Protein AF-A0A7W5QPW0-F1 (afdb_monomer_lite)

Structure (mmCIF, N/CA/C/O backbone):
data_AF-A0A7W5QPW0-F1
#
_entry.id   AF-A0A7W5QPW0-F1
#
loop_
_atom_site.group_PDB
_atom_site.id
_atom_site.type_symbol
_atom_site.label_atom_id
_atom_site.label_alt_id
_atom_site.label_comp_id
_atom_site.label_asym_id
_atom_site.label_entity_id
_atom_site.label_seq_id
_atom_site.pdbx_PDB_ins_code
_atom_site.Cartn_x
_atom_site.Cartn_y
_atom_site.Cartn_z
_atom_site.occupancy
_atom_site.B_iso_or_equiv
_atom_site.auth_seq_id
_atom_site.auth_comp_id
_atom_site.auth_asym_id
_atom_site.auth_atom_id
_atom_site.pdbx_PDB_model_num
ATOM 1 N N . MET A 1 1 ? 4.884 -15.524 -11.586 1.00 86.12 1 MET A N 1
ATOM 2 C CA . MET A 1 1 ? 5.664 -14.268 -11.707 1.00 86.12 1 MET A CA 1
ATOM 3 C C . MET A 1 1 ? 7.166 -14.444 -11.993 1.00 86.12 1 MET A C 1
ATOM 5 O O . MET A 1 1 ? 7.568 -14.100 -13.092 1.00 86.12 1 MET A O 1
ATOM 9 N N . ALA A 1 2 ? 8.013 -14.981 -11.095 1.00 88.44 2 ALA A N 1
ATOM 10 C CA . ALA A 1 2 ? 9.487 -14.986 -11.284 1.00 88.44 2 ALA A CA 1
ATOM 11 C C . ALA A 1 2 ? 9.995 -15.614 -12.602 1.00 88.44 2 ALA A C 1
ATOM 13 O O . ALA A 1 2 ? 10.951 -15.129 -13.193 1.00 88.44 2 ALA A O 1
ATOM 14 N N . GLN A 1 3 ? 9.346 -16.677 -13.085 1.00 89.62 3 GLN A N 1
ATOM 15 C CA . GLN A 1 3 ? 9.720 -17.335 -14.345 1.00 89.62 3 GLN A CA 1
ATOM 16 C C . GLN A 1 3 ? 9.434 -16.480 -15.591 1.00 89.62 3 GLN A C 1
ATOM 18 O O . GLN A 1 3 ? 10.075 -16.679 -16.617 1.00 89.62 3 GLN A O 1
ATOM 23 N N . ALA A 1 4 ? 8.485 -15.543 -15.507 1.00 91.81 4 ALA A N 1
ATOM 24 C CA . ALA A 1 4 ? 8.105 -14.676 -16.621 1.00 91.81 4 ALA A CA 1
ATOM 25 C C . ALA A 1 4 ? 9.063 -13.486 -16.802 1.00 91.81 4 ALA A C 1
ATOM 27 O O . ALA A 1 4 ? 9.081 -12.875 -17.866 1.00 91.81 4 ALA A O 1
ATOM 28 N N . PHE A 1 5 ? 9.865 -13.169 -15.780 1.00 94.12 5 PHE A N 1
ATOM 29 C CA . PHE A 1 5 ? 10.714 -11.982 -15.742 1.00 94.12 5 PHE A CA 1
ATOM 30 C C . PHE A 1 5 ? 12.171 -12.365 -15.452 1.00 94.12 5 PHE A C 1
ATOM 32 O O . PHE A 1 5 ? 12.587 -12.397 -14.291 1.00 94.12 5 PHE A O 1
ATOM 39 N N . PRO A 1 6 ? 12.956 -12.710 -16.490 1.00 93.94 6 PRO A N 1
ATOM 40 C CA . PRO A 1 6 ? 14.364 -13.045 -16.320 1.00 93.94 6 PRO A CA 1
ATOM 41 C C . PRO A 1 6 ? 15.183 -11.825 -15.879 1.00 93.94 6 PRO A C 1
ATOM 43 O O . PRO A 1 6 ? 14.788 -10.679 -16.084 1.00 93.94 6 PRO A O 1
ATOM 46 N N . LYS A 1 7 ? 16.365 -12.079 -15.302 1.00 96.12 7 LYS A N 1
ATOM 47 C CA . LYS A 1 7 ? 17.319 -11.023 -14.934 1.00 96.12 7 LYS A CA 1
ATOM 48 C C . LYS A 1 7 ? 17.698 -10.195 -16.176 1.00 96.12 7 LYS A C 1
ATOM 50 O O . LYS A 1 7 ? 18.129 -10.803 -17.161 1.00 96.12 7 LYS A O 1
ATOM 55 N N . PRO A 1 8 ? 17.608 -8.852 -16.134 1.00 96.56 8 PRO A N 1
ATOM 56 C CA . PRO A 1 8 ? 18.062 -8.002 -17.232 1.00 96.56 8 PRO A CA 1
ATOM 57 C C . PRO A 1 8 ? 19.556 -8.188 -17.517 1.00 96.56 8 PRO A C 1
ATOM 59 O O . PRO A 1 8 ? 20.335 -8.515 -16.624 1.00 96.56 8 PRO A O 1
ATOM 62 N N . THR A 1 9 ? 19.985 -7.965 -18.762 1.00 94.88 9 THR A N 1
ATOM 63 C CA . THR A 1 9 ? 21.392 -8.158 -19.172 1.00 94.88 9 THR A CA 1
ATOM 64 C C . THR A 1 9 ? 22.249 -6.898 -19.051 1.00 94.88 9 THR A C 1
ATOM 66 O O . THR A 1 9 ? 23.464 -6.966 -19.230 1.00 94.88 9 THR A O 1
ATOM 69 N N . LYS A 1 10 ? 21.636 -5.738 -18.798 1.00 94.50 10 LYS A N 1
ATOM 70 C CA . LYS A 1 10 ? 22.309 -4.440 -18.656 1.00 94.50 10 LYS A CA 1
ATOM 71 C C . LYS A 1 10 ? 22.093 -3.891 -17.244 1.00 94.50 10 LYS A C 1
ATOM 73 O O . LYS A 1 10 ? 21.010 -4.098 -16.697 1.00 94.50 10 LYS A O 1
ATOM 78 N N . PRO A 1 11 ? 23.096 -3.223 -16.644 1.00 93.25 11 PRO A N 1
ATOM 79 C CA . PRO A 1 11 ? 22.926 -2.618 -15.330 1.00 93.25 11 PRO A CA 1
ATOM 80 C C . PRO A 1 11 ? 21.834 -1.554 -15.380 1.00 93.25 11 PRO A C 1
ATOM 82 O O . PRO A 1 11 ? 21.693 -0.855 -16.382 1.00 93.25 11 PRO A O 1
ATOM 85 N N . MET A 1 12 ? 21.095 -1.433 -14.284 1.00 95.75 12 MET A N 1
ATOM 86 C CA . MET A 1 12 ? 20.197 -0.308 -14.064 1.00 95.75 12 MET A CA 1
ATOM 87 C C . MET A 1 12 ? 21.018 0.939 -13.733 1.00 95.75 12 MET A C 1
ATOM 89 O O . MET A 1 12 ? 22.034 0.817 -13.046 1.00 95.75 12 MET A O 1
ATOM 93 N N . GLY A 1 13 ? 20.585 2.114 -14.164 1.00 94.00 13 GLY A N 1
ATOM 94 C CA . GLY A 1 13 ? 21.124 3.398 -13.731 1.00 94.00 13 GLY A CA 1
ATOM 95 C C . GLY A 1 13 ? 20.111 4.239 -12.956 1.00 94.00 13 GLY A C 1
ATOM 96 O O . GLY A 1 13 ? 18.905 3.980 -12.989 1.00 94.00 13 GLY A O 1
ATOM 97 N N . GLU A 1 14 ? 20.603 5.273 -12.282 1.00 94.81 14 GLU A N 1
ATOM 98 C CA . GLU A 1 14 ? 19.776 6.239 -11.543 1.00 94.81 14 GLU A CA 1
ATOM 99 C C . GLU A 1 14 ? 18.859 7.050 -12.465 1.00 94.81 14 GLU A C 1
ATOM 101 O O . GLU A 1 14 ? 19.117 7.184 -13.663 1.00 94.81 14 GLU A O 1
ATOM 106 N N . ALA A 1 15 ? 17.755 7.560 -11.938 1.00 89.94 15 ALA A N 1
ATOM 107 C CA . ALA A 1 15 ? 16.835 8.410 -12.679 1.00 89.94 15 ALA A CA 1
ATOM 108 C C . ALA A 1 15 ? 17.368 9.839 -12.792 1.00 89.94 15 ALA A C 1
ATOM 110 O O . ALA A 1 15 ? 17.311 10.441 -13.866 1.00 89.94 15 ALA A O 1
ATOM 111 N N . TRP A 1 16 ? 17.931 10.361 -11.703 1.00 85.81 16 TRP A N 1
ATOM 112 C CA . TRP A 1 16 ? 18.382 11.744 -11.605 1.00 85.81 16 TRP A CA 1
ATOM 113 C C . TRP A 1 16 ? 19.899 11.821 -11.519 1.00 85.81 16 TRP A C 1
ATOM 115 O O . TRP A 1 16 ? 20.484 11.465 -10.507 1.00 85.81 16 TRP A O 1
ATOM 125 N N . PHE A 1 17 ? 20.539 12.354 -12.558 1.00 85.25 17 PHE A N 1
ATOM 126 C CA . PHE A 1 17 ? 21.982 12.565 -12.567 1.00 85.25 17 PHE A CA 1
ATOM 127 C C . PHE A 1 17 ? 22.308 13.966 -13.084 1.00 85.25 17 PHE A C 1
ATOM 129 O O . PHE A 1 17 ? 21.879 14.378 -14.159 1.00 85.25 17 PHE A O 1
ATOM 136 N N . MET A 1 18 ? 23.076 14.718 -12.297 1.00 77.81 18 MET A N 1
ATOM 137 C CA . MET A 1 18 ? 23.690 15.984 -12.730 1.00 77.81 18 MET A CA 1
ATOM 138 C C . MET A 1 18 ? 25.195 15.832 -12.989 1.00 77.81 18 MET A C 1
ATOM 140 O O . MET A 1 18 ? 25.875 16.798 -13.333 1.00 77.81 18 MET A O 1
ATOM 144 N N . ALA A 1 19 ? 25.724 14.622 -12.797 1.00 84.06 19 ALA A N 1
ATOM 145 C CA . ALA A 1 19 ? 27.109 14.283 -13.068 1.00 84.06 19 ALA A CA 1
ATOM 146 C C . ALA A 1 19 ? 27.329 13.986 -14.568 1.00 84.06 19 ALA A C 1
ATOM 148 O O . ALA A 1 19 ? 26.376 13.672 -15.282 1.00 84.06 19 ALA A O 1
ATOM 149 N N . PRO A 1 20 ? 28.581 14.049 -15.065 1.00 85.31 20 PRO A N 1
ATOM 150 C CA . PRO A 1 20 ? 28.899 13.672 -16.445 1.00 85.31 20 PRO A CA 1
ATOM 1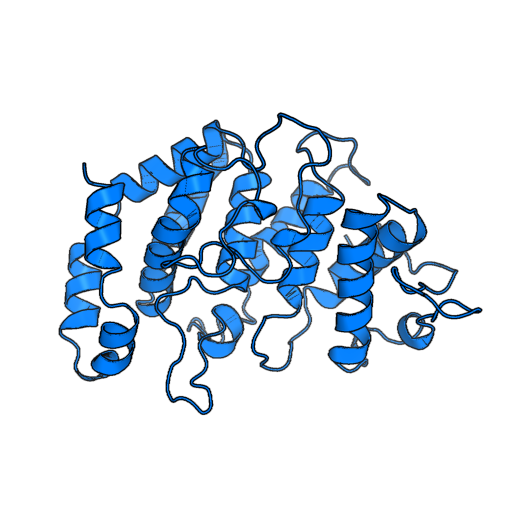51 C C . PRO A 1 20 ? 28.592 12.203 -16.770 1.00 85.31 20 PRO A C 1
ATOM 153 O O . PRO A 1 20 ? 28.345 11.867 -17.926 1.00 85.31 20 PRO A O 1
ATOM 156 N N . GLU A 1 21 ? 28.622 11.339 -15.755 1.00 88.75 21 GLU A N 1
ATOM 157 C CA . GLU A 1 21 ? 28.322 9.915 -15.852 1.00 88.75 21 GLU A CA 1
ATOM 158 C C . GLU A 1 21 ? 27.179 9.574 -14.893 1.00 88.75 21 GLU A C 1
ATOM 160 O O . GLU A 1 21 ? 27.164 10.032 -13.752 1.00 88.75 21 GLU A O 1
ATOM 165 N N . ARG A 1 22 ? 26.227 8.775 -15.379 1.00 92.19 22 ARG A N 1
ATOM 166 C CA . ARG A 1 22 ? 25.074 8.273 -14.622 1.00 92.19 22 ARG A CA 1
ATOM 167 C C . ARG A 1 22 ? 25.529 7.177 -13.654 1.00 92.19 22 ARG A C 1
ATOM 169 O O . ARG A 1 22 ? 26.205 6.242 -14.094 1.00 92.19 22 ARG A O 1
ATOM 176 N N . GLU A 1 23 ? 25.155 7.252 -12.373 1.00 92.81 23 GLU A N 1
ATOM 177 C CA . GLU A 1 23 ? 25.391 6.156 -11.421 1.00 92.81 23 GLU A CA 1
ATOM 178 C C . GLU A 1 23 ? 24.690 4.888 -11.922 1.00 92.81 23 GLU A C 1
ATOM 180 O O . GLU A 1 23 ? 23.517 4.908 -12.305 1.00 92.81 23 GLU A O 1
ATOM 185 N N . MET A 1 24 ? 25.422 3.775 -11.921 1.00 95.38 24 MET A N 1
ATOM 186 C CA . MET A 1 24 ? 24.906 2.457 -12.281 1.00 95.38 24 MET A CA 1
ATOM 187 C C . MET A 1 24 ? 24.867 1.562 -11.042 1.00 95.38 24 MET A C 1
ATOM 189 O O . MET A 1 24 ? 25.705 1.690 -10.152 1.00 95.38 24 MET A O 1
ATOM 193 N N . TYR A 1 25 ? 23.952 0.593 -11.028 1.00 95.31 25 TYR A N 1
ATOM 194 C CA . TYR A 1 25 ? 23.704 -0.326 -9.914 1.00 95.31 25 TYR A CA 1
ATOM 195 C C . TYR A 1 25 ? 24.173 -1.766 -10.224 1.00 95.31 25 TYR A C 1
ATOM 197 O O . TYR A 1 25 ? 23.353 -2.687 -10.317 1.00 95.31 25 TYR A O 1
ATOM 205 N N . PRO A 1 26 ? 25.487 -2.023 -10.412 1.00 94.81 26 PRO A N 1
ATOM 206 C CA . PRO A 1 26 ? 25.996 -3.341 -10.796 1.00 94.81 26 PRO A CA 1
ATOM 207 C C . PRO A 1 26 ? 25.774 -4.416 -9.724 1.00 94.81 26 PRO A C 1
ATOM 209 O O . PRO A 1 26 ? 25.750 -5.603 -10.048 1.00 94.81 26 PRO A O 1
ATOM 212 N N . GLN A 1 27 ? 25.572 -4.035 -8.458 1.00 94.50 27 GLN A N 1
ATOM 213 C CA . GLN A 1 27 ? 25.279 -4.974 -7.373 1.00 94.50 27 GLN A CA 1
ATOM 214 C C . GLN A 1 27 ? 24.004 -5.793 -7.617 1.00 94.50 27 GLN A C 1
ATOM 216 O O . GLN A 1 27 ? 23.910 -6.919 -7.128 1.00 94.50 27 GLN A O 1
ATOM 221 N N . LEU A 1 28 ? 23.057 -5.282 -8.415 1.00 95.81 28 LEU A N 1
ATOM 222 C CA . LEU A 1 28 ? 21.815 -5.982 -8.757 1.00 95.81 28 LEU A CA 1
ATOM 223 C C . LEU A 1 28 ? 22.052 -7.241 -9.608 1.00 95.81 28 LEU A C 1
ATOM 225 O O . LEU A 1 28 ? 21.209 -8.138 -9.660 1.00 95.81 28 LEU A O 1
ATOM 229 N N . PHE A 1 29 ? 23.219 -7.365 -10.247 1.00 95.62 29 PHE A N 1
ATOM 230 C CA . PHE A 1 29 ? 23.606 -8.607 -10.916 1.00 95.62 29 PHE A CA 1
ATOM 231 C C . PHE A 1 29 ? 23.947 -9.738 -9.947 1.00 95.62 29 PHE A C 1
ATOM 233 O O . PHE A 1 29 ? 23.940 -10.903 -10.358 1.00 95.62 29 PHE A O 1
ATOM 240 N N . GLY A 1 30 ? 24.218 -9.419 -8.682 1.00 92.69 30 GLY A N 1
ATOM 241 C CA . GLY A 1 30 ? 24.499 -10.389 -7.635 1.00 92.69 30 GLY A CA 1
ATOM 242 C C . GLY A 1 30 ? 23.275 -11.199 -7.198 1.00 92.69 30 GLY A C 1
ATOM 243 O O . GLY A 1 30 ? 22.283 -11.362 -7.916 1.00 92.69 30 GLY A O 1
ATOM 244 N N . ASP A 1 31 ? 23.379 -11.746 -5.990 1.00 92.75 31 ASP A N 1
ATOM 245 C CA . ASP A 1 31 ? 22.286 -12.432 -5.307 1.00 92.75 31 ASP A CA 1
ATOM 246 C C . ASP A 1 31 ? 21.448 -11.407 -4.533 1.00 92.75 31 ASP A C 1
ATOM 248 O O . ASP A 1 31 ? 21.834 -10.975 -3.444 1.00 92.75 31 ASP A O 1
ATOM 252 N N . ILE A 1 32 ? 20.300 -11.027 -5.103 1.00 94.56 32 ILE A N 1
ATOM 253 C CA . ILE A 1 32 ? 19.374 -10.027 -4.545 1.00 94.56 32 ILE A CA 1
ATOM 254 C C . ILE A 1 32 ? 18.978 -10.363 -3.102 1.00 94.56 32 ILE A C 1
ATOM 256 O O . ILE A 1 32 ? 18.837 -9.472 -2.265 1.00 94.56 32 ILE A O 1
ATOM 260 N N . THR A 1 33 ? 18.861 -11.652 -2.769 1.00 89.75 33 THR A N 1
ATOM 261 C CA . THR A 1 33 ? 18.440 -12.090 -1.431 1.00 89.75 33 THR A CA 1
ATOM 262 C C . THR A 1 33 ? 19.486 -11.797 -0.353 1.00 89.75 33 THR A C 1
ATOM 264 O O . THR A 1 33 ? 19.136 -11.663 0.818 1.00 89.75 33 THR A O 1
ATOM 267 N N . LYS A 1 34 ? 20.759 -11.638 -0.738 1.00 92.44 34 LYS A N 1
ATOM 268 C CA . LYS A 1 34 ? 21.890 -11.390 0.172 1.00 92.44 34 LYS A CA 1
ATOM 269 C C . LYS A 1 34 ? 22.305 -9.926 0.267 1.00 92.44 34 LYS A C 1
ATOM 271 O O . LYS A 1 34 ? 23.124 -9.590 1.123 1.00 92.44 34 LYS A O 1
ATOM 276 N N . LEU A 1 35 ? 21.780 -9.064 -0.601 1.00 94.94 35 LEU A N 1
ATOM 277 C CA . LEU A 1 35 ? 22.045 -7.630 -0.528 1.00 94.94 35 LEU A CA 1
ATOM 278 C C . LEU A 1 35 ? 21.491 -7.052 0.781 1.00 94.94 35 LEU A C 1
ATOM 280 O O . LEU A 1 35 ? 20.525 -7.575 1.337 1.00 94.94 35 LEU A O 1
ATOM 284 N N . GLN A 1 36 ? 22.120 -5.991 1.291 1.00 93.81 36 GLN A N 1
ATOM 285 C CA . GLN A 1 36 ? 21.543 -5.193 2.379 1.00 93.81 36 GLN A CA 1
ATOM 286 C C . GLN A 1 36 ? 20.332 -4.408 1.860 1.00 93.81 36 GLN A C 1
ATOM 288 O O . GLN A 1 36 ? 20.251 -4.156 0.661 1.00 93.81 36 GLN A O 1
ATOM 293 N N . ASP A 1 37 ? 19.421 -4.023 2.757 1.00 93.06 37 ASP A N 1
ATOM 294 C CA . ASP A 1 37 ? 18.168 -3.347 2.389 1.00 93.06 37 ASP A CA 1
ATOM 295 C C . ASP A 1 37 ? 18.428 -2.094 1.537 1.00 93.06 37 ASP A C 1
ATOM 297 O O . ASP A 1 37 ? 17.964 -2.042 0.403 1.00 93.06 37 ASP A O 1
ATOM 301 N N . ASP A 1 38 ? 19.291 -1.177 1.985 1.00 91.31 38 ASP A N 1
ATOM 302 C CA . ASP A 1 38 ? 19.621 0.064 1.258 1.00 91.31 38 ASP A CA 1
ATOM 303 C C . ASP A 1 38 ? 20.153 -0.175 -0.165 1.00 91.31 38 ASP A C 1
ATOM 305 O O . ASP A 1 38 ? 19.885 0.601 -1.082 1.00 91.31 38 ASP A O 1
ATOM 309 N N . ALA A 1 39 ? 20.882 -1.278 -0.378 1.00 93.50 39 ALA A N 1
ATOM 310 C CA . ALA A 1 39 ? 21.448 -1.629 -1.681 1.00 93.50 39 ALA A CA 1
ATOM 311 C C . ALA A 1 39 ? 20.382 -2.058 -2.706 1.00 93.50 39 ALA A C 1
ATOM 313 O O . ALA A 1 39 ? 20.706 -2.212 -3.886 1.00 93.50 39 ALA A O 1
ATOM 314 N N . VAL A 1 40 ? 19.145 -2.264 -2.250 1.00 94.00 40 VAL A N 1
ATOM 315 C CA . VAL A 1 40 ? 17.975 -2.623 -3.051 1.00 94.00 40 VAL A CA 1
ATOM 316 C C . VAL A 1 40 ? 16.916 -1.521 -3.008 1.00 94.00 40 VAL A C 1
ATOM 318 O O . VAL A 1 40 ? 16.328 -1.223 -4.044 1.00 94.00 40 VAL A O 1
ATOM 321 N N . THR A 1 41 ? 16.701 -0.891 -1.851 1.00 92.81 41 THR A N 1
ATOM 322 C CA . THR A 1 41 ? 15.729 0.195 -1.689 1.00 92.81 41 THR A CA 1
ATOM 323 C C . THR A 1 41 ? 16.080 1.383 -2.578 1.00 92.81 41 THR A C 1
ATOM 325 O O . THR A 1 41 ? 15.227 1.796 -3.353 1.00 92.81 41 THR A O 1
ATOM 328 N N . LYS A 1 42 ? 17.342 1.848 -2.589 1.00 93.56 42 LYS A N 1
ATOM 329 C CA . LYS A 1 42 ? 17.763 2.963 -3.461 1.00 93.56 42 LYS A CA 1
ATOM 330 C C . LYS A 1 42 ? 17.447 2.677 -4.944 1.00 93.56 42 LYS A C 1
ATOM 332 O O . LYS A 1 42 ? 16.773 3.484 -5.573 1.00 93.56 42 LYS A O 1
ATOM 337 N N . PRO A 1 43 ? 17.809 1.510 -5.516 1.00 95.19 43 PRO A N 1
ATOM 338 C CA . PRO A 1 43 ? 17.344 1.135 -6.849 1.00 95.19 43 PRO A CA 1
ATOM 339 C C . PRO A 1 43 ? 15.823 1.167 -7.068 1.00 95.19 43 PRO A C 1
ATOM 341 O O . PRO A 1 43 ? 15.372 1.587 -8.130 1.00 95.19 43 PRO A O 1
ATOM 344 N N . LEU A 1 44 ? 15.021 0.708 -6.104 1.00 95.12 44 LEU A N 1
ATOM 345 C CA . LEU A 1 44 ? 13.558 0.743 -6.222 1.00 95.12 44 LEU A CA 1
ATOM 346 C C . LEU A 1 44 ? 13.011 2.173 -6.227 1.00 95.12 44 LEU A C 1
ATOM 348 O O . LEU A 1 44 ? 12.074 2.460 -6.970 1.00 95.12 44 LEU A O 1
ATOM 352 N N . GLU A 1 45 ? 13.595 3.057 -5.425 1.00 95.06 45 GLU A N 1
ATOM 353 C CA . GLU A 1 45 ? 13.266 4.484 -5.393 1.00 95.06 45 GLU A CA 1
ATOM 354 C C . GLU A 1 45 ? 13.593 5.153 -6.731 1.00 95.06 45 GLU A C 1
ATOM 356 O O . GLU A 1 45 ? 12.753 5.860 -7.285 1.00 95.06 45 GLU A O 1
ATOM 361 N N . GLU A 1 46 ? 14.759 4.856 -7.316 1.00 95.62 46 GLU A N 1
ATOM 362 C CA . GLU A 1 46 ? 15.117 5.334 -8.658 1.00 95.62 46 GLU A CA 1
ATOM 363 C C . GLU A 1 46 ? 14.154 4.825 -9.732 1.00 95.62 46 GLU A C 1
ATOM 365 O O . GLU A 1 46 ? 13.782 5.575 -10.630 1.00 95.62 46 GLU A O 1
ATOM 370 N N . ILE A 1 47 ? 13.711 3.567 -9.637 1.00 95.94 47 ILE A N 1
ATOM 371 C CA . ILE A 1 47 ? 12.678 3.023 -10.524 1.00 95.94 47 ILE A CA 1
ATOM 372 C C . ILE A 1 47 ? 11.382 3.826 -10.362 1.00 95.94 47 ILE A C 1
ATOM 374 O O . ILE A 1 47 ? 10.855 4.321 -11.354 1.00 95.94 47 ILE A O 1
ATOM 378 N N . ALA A 1 48 ? 10.858 3.979 -9.143 1.00 94.56 48 ALA A N 1
ATOM 379 C CA . ALA A 1 48 ? 9.594 4.682 -8.907 1.00 94.56 48 ALA A CA 1
ATOM 380 C C . ALA A 1 48 ? 9.660 6.150 -9.366 1.00 94.56 48 ALA A C 1
ATOM 382 O O . ALA A 1 48 ? 8.792 6.610 -10.112 1.00 94.56 48 ALA A O 1
ATOM 383 N N . SER A 1 49 ? 10.725 6.856 -8.983 1.00 93.88 49 SER A N 1
ATOM 384 C CA . SER A 1 49 ? 10.997 8.241 -9.374 1.00 93.88 49 SER A CA 1
ATOM 385 C C . SER A 1 49 ? 11.155 8.386 -10.885 1.00 93.88 49 SER A C 1
ATOM 387 O O . SER A 1 49 ? 10.524 9.247 -11.504 1.00 93.88 49 SER A O 1
ATOM 389 N N . GLY A 1 50 ? 11.955 7.510 -11.496 1.00 93.81 50 GLY A N 1
ATOM 390 C CA . GLY A 1 50 ? 12.243 7.528 -12.923 1.00 93.81 50 GLY A CA 1
ATOM 391 C C . GLY A 1 50 ? 11.005 7.271 -13.769 1.00 93.81 50 GLY A C 1
ATOM 392 O O . GLY A 1 50 ? 10.734 8.022 -14.704 1.00 93.81 50 GLY A O 1
ATOM 393 N N . LEU A 1 51 ? 10.208 6.266 -13.400 1.00 92.75 51 LEU A N 1
ATOM 394 C CA . LEU A 1 51 ? 8.956 5.945 -14.083 1.00 92.75 51 LEU A CA 1
ATOM 395 C C . LEU A 1 51 ? 7.939 7.088 -13.996 1.00 92.75 51 LEU A C 1
ATOM 397 O O . LEU A 1 51 ? 7.262 7.372 -14.982 1.00 92.75 51 LEU A O 1
ATOM 401 N N . SER A 1 52 ? 7.846 7.746 -12.838 1.00 91.38 52 SER A N 1
ATOM 402 C CA . SER A 1 52 ? 6.955 8.892 -12.624 1.00 91.38 52 SER A CA 1
ATOM 403 C C . SER A 1 52 ? 7.402 10.123 -13.421 1.00 91.38 52 SER A C 1
ATOM 405 O O . SER A 1 52 ? 6.595 10.768 -14.086 1.00 91.38 52 SER A O 1
ATOM 407 N N . SER A 1 53 ? 8.703 10.425 -13.410 1.00 90.81 53 SER A N 1
ATOM 408 C CA . SER A 1 53 ? 9.239 11.684 -13.949 1.00 90.81 53 SER A CA 1
ATOM 409 C C . SER A 1 53 ? 9.603 11.629 -15.435 1.00 90.81 53 SER A C 1
ATOM 411 O O . SER A 1 53 ? 9.485 12.633 -16.136 1.00 90.81 53 SER A O 1
ATOM 413 N N . PHE A 1 54 ? 10.054 10.475 -15.934 1.00 91.25 54 PHE A N 1
ATOM 414 C CA . PHE A 1 54 ? 10.567 10.309 -17.303 1.00 91.25 54 PHE A CA 1
ATOM 415 C C . PHE A 1 54 ? 9.787 9.268 -18.123 1.00 91.25 54 PHE A C 1
ATOM 417 O O . PHE A 1 54 ? 10.100 9.044 -19.295 1.00 91.25 54 PHE A O 1
ATOM 424 N N . GLY A 1 55 ? 8.755 8.655 -17.537 1.00 90.06 55 GLY A N 1
ATOM 425 C CA . GLY A 1 55 ? 7.904 7.658 -18.180 1.00 90.06 55 GLY A CA 1
ATOM 426 C C . GLY A 1 55 ? 8.481 6.239 -18.175 1.00 90.06 55 GLY A C 1
ATOM 427 O O . GLY A 1 55 ? 9.494 5.935 -17.545 1.00 90.06 55 GLY A O 1
ATOM 428 N N . LEU A 1 56 ? 7.808 5.335 -18.895 1.00 91.19 56 LEU A N 1
ATOM 429 C CA . LEU A 1 56 ? 8.080 3.891 -18.877 1.00 91.19 56 LEU A CA 1
ATOM 430 C C . LEU A 1 56 ? 9.310 3.502 -19.718 1.00 91.19 56 LEU A C 1
ATOM 432 O O . LEU A 1 56 ? 9.187 2.887 -20.779 1.00 91.19 56 LEU A O 1
ATOM 436 N N . LEU A 1 57 ? 10.514 3.847 -19.256 1.00 92.88 57 LEU A N 1
ATOM 437 C CA . LEU A 1 57 ? 11.745 3.359 -19.881 1.00 92.88 57 LEU A CA 1
ATOM 438 C C . LEU A 1 57 ? 11.910 1.851 -19.652 1.00 92.88 57 LEU A C 1
ATOM 440 O O . LEU A 1 57 ? 11.818 1.368 -18.523 1.00 92.88 57 LEU A O 1
ATOM 444 N N . ALA A 1 58 ? 12.217 1.121 -20.730 1.00 94.12 58 ALA A N 1
ATOM 445 C CA . ALA A 1 58 ? 12.334 -0.340 -20.719 1.00 94.12 58 ALA A CA 1
ATOM 446 C C . ALA A 1 58 ? 13.292 -0.855 -19.633 1.00 94.12 58 ALA A C 1
ATOM 448 O O . ALA A 1 58 ? 12.985 -1.836 -18.971 1.00 94.12 58 ALA A O 1
ATOM 449 N N . GLU A 1 59 ? 14.405 -0.154 -19.400 1.00 95.06 59 GLU A N 1
ATOM 450 C CA . GLU A 1 59 ? 15.386 -0.498 -18.367 1.00 95.06 59 GLU A CA 1
ATOM 451 C C . GLU A 1 59 ? 14.749 -0.628 -16.972 1.00 95.06 59 GLU A C 1
ATOM 453 O O . GLU A 1 59 ? 14.911 -1.655 -16.315 1.00 95.06 59 GLU A O 1
ATOM 458 N N . TRP A 1 60 ? 13.995 0.379 -16.522 1.00 96.38 60 TRP A N 1
ATOM 459 C CA . TRP A 1 60 ? 13.369 0.363 -15.196 1.00 96.38 60 TRP A CA 1
ATOM 460 C C . TRP A 1 60 ? 12.212 -0.626 -15.115 1.00 96.38 60 TRP A C 1
ATOM 462 O O . TRP A 1 60 ? 12.061 -1.298 -14.097 1.00 96.38 60 TRP A O 1
ATOM 472 N N . VAL A 1 61 ? 11.436 -0.764 -16.193 1.00 95.44 61 VAL A N 1
ATOM 473 C CA . VAL A 1 61 ? 10.347 -1.748 -16.282 1.00 95.44 61 VAL A CA 1
ATOM 474 C C . VAL A 1 61 ? 10.892 -3.175 -16.163 1.00 95.44 61 VAL A C 1
ATOM 476 O O . VAL A 1 61 ? 10.385 -3.982 -15.386 1.00 95.44 61 VAL A O 1
ATOM 479 N N . GLU A 1 62 ? 11.958 -3.497 -16.897 1.00 96.19 62 GLU A N 1
ATOM 480 C CA . GLU A 1 62 ? 12.615 -4.807 -16.854 1.00 96.19 62 GLU A CA 1
ATOM 481 C C . GLU A 1 62 ? 13.201 -5.103 -15.467 1.00 96.19 62 GLU A C 1
ATOM 483 O O . GLU A 1 62 ? 12.984 -6.189 -14.918 1.00 96.19 62 GLU A O 1
ATOM 488 N N . TRP A 1 63 ? 13.908 -4.138 -14.868 1.00 97.50 63 TRP A N 1
ATOM 489 C CA . TRP A 1 63 ? 14.474 -4.302 -13.527 1.00 97.50 63 TRP A CA 1
ATOM 490 C C . TRP A 1 63 ? 13.401 -4.441 -12.454 1.00 97.50 63 TRP A C 1
ATOM 492 O O . TRP A 1 63 ? 13.516 -5.327 -11.608 1.00 97.50 63 TRP A O 1
ATOM 502 N N . TYR A 1 64 ? 12.334 -3.646 -12.505 1.00 97.12 64 TYR A N 1
ATOM 503 C CA . TYR A 1 64 ? 11.216 -3.772 -11.576 1.00 97.12 64 TYR A CA 1
ATOM 504 C C . TYR A 1 64 ? 10.584 -5.164 -11.632 1.00 97.12 64 TYR A C 1
ATOM 506 O O . TYR A 1 64 ? 10.447 -5.831 -10.605 1.00 97.12 64 TYR A O 1
ATOM 514 N N . HIS A 1 65 ? 10.241 -5.622 -12.836 1.00 96.06 65 HIS A N 1
ATOM 515 C CA . HIS A 1 65 ? 9.628 -6.927 -13.052 1.00 96.06 65 HIS A CA 1
ATOM 516 C C . HIS A 1 65 ? 10.494 -8.081 -12.537 1.00 96.06 65 HIS A C 1
ATOM 518 O O . HIS A 1 65 ? 9.971 -9.044 -11.970 1.00 96.06 65 HIS A O 1
ATOM 524 N N . TYR A 1 66 ? 11.817 -7.980 -12.692 1.00 96.75 66 TYR A N 1
ATOM 525 C CA . TYR A 1 66 ? 12.752 -8.939 -12.113 1.00 96.75 66 TYR A CA 1
ATOM 526 C C . TYR A 1 66 ? 12.779 -8.856 -10.579 1.00 96.75 66 TYR A C 1
ATOM 528 O O . TYR A 1 66 ? 12.725 -9.886 -9.903 1.00 96.75 66 TYR A O 1
ATOM 536 N N . LEU A 1 67 ? 12.861 -7.650 -10.009 1.00 96.81 67 LEU A N 1
ATOM 537 C CA . LEU A 1 67 ? 13.022 -7.428 -8.568 1.00 96.81 67 LEU A CA 1
ATOM 538 C C . LEU A 1 67 ? 11.768 -7.784 -7.759 1.00 96.81 67 LEU A C 1
ATOM 540 O O . LEU A 1 67 ? 11.893 -8.434 -6.721 1.00 96.81 67 LEU A O 1
ATOM 544 N N . LEU A 1 68 ? 10.569 -7.431 -8.229 1.00 95.88 68 LEU A N 1
ATOM 545 C CA . LEU A 1 68 ? 9.303 -7.626 -7.511 1.00 95.88 68 LEU A CA 1
ATOM 546 C C . LEU A 1 68 ? 9.147 -9.028 -6.881 1.00 95.88 68 LEU A C 1
ATOM 548 O O . LEU A 1 68 ? 9.024 -9.113 -5.655 1.00 95.88 68 LEU A O 1
ATOM 552 N N . PRO A 1 69 ? 9.203 -10.142 -7.639 1.00 94.06 69 PRO A N 1
ATOM 553 C CA . PRO A 1 69 ? 8.999 -11.472 -7.066 1.00 94.06 69 PRO A CA 1
ATOM 554 C C . PRO A 1 69 ? 10.113 -11.912 -6.103 1.00 94.06 69 PRO A C 1
ATOM 556 O O . PRO A 1 69 ? 9.891 -12.808 -5.292 1.00 94.06 69 PRO A O 1
ATOM 559 N N . GLN A 1 70 ? 11.305 -11.312 -6.175 1.00 93.44 70 GLN A N 1
ATOM 560 C CA . GLN A 1 70 ? 12.409 -11.603 -5.253 1.00 93.44 70 GLN A CA 1
ATOM 561 C C . GLN A 1 70 ? 12.281 -10.825 -3.941 1.00 93.44 70 GLN A C 1
ATOM 563 O O . GLN A 1 70 ? 12.706 -11.305 -2.891 1.00 93.44 70 GLN A O 1
ATOM 568 N N . LEU A 1 71 ? 11.713 -9.620 -3.998 1.00 94.50 71 LEU A N 1
ATOM 569 C CA . LEU A 1 71 ? 11.668 -8.692 -2.872 1.00 94.50 71 LEU A CA 1
ATOM 570 C C . LEU A 1 71 ? 10.372 -8.769 -2.077 1.00 94.50 71 LEU A C 1
ATOM 572 O O . LEU A 1 71 ? 10.394 -8.525 -0.875 1.00 94.50 71 LEU A O 1
ATOM 576 N N . ILE A 1 72 ? 9.268 -9.197 -2.691 1.00 92.31 72 ILE A N 1
ATOM 577 C CA . ILE A 1 72 ? 7.985 -9.351 -1.991 1.00 92.31 72 ILE A CA 1
ATOM 578 C C . ILE A 1 72 ? 7.979 -10.491 -0.957 1.00 92.31 72 ILE A C 1
ATOM 580 O O . ILE A 1 72 ? 7.034 -10.650 -0.200 1.00 92.31 72 ILE A O 1
ATOM 584 N N . VAL A 1 73 ? 9.030 -11.311 -0.909 1.00 91.31 73 VAL A N 1
ATOM 585 C CA . VAL A 1 73 ? 9.224 -12.351 0.119 1.00 91.31 73 VAL A CA 1
ATOM 586 C C . VAL A 1 73 ? 10.298 -11.971 1.142 1.00 91.31 73 VAL A C 1
ATOM 588 O O . VAL A 1 73 ? 10.588 -12.741 2.062 1.00 91.31 73 VAL A O 1
ATOM 591 N N . ARG A 1 74 ? 10.929 -10.804 0.973 1.00 91.50 74 ARG A N 1
ATOM 592 C CA . ARG A 1 74 ? 12.032 -10.338 1.810 1.00 91.50 74 ARG A CA 1
ATOM 593 C C . ARG A 1 74 ? 11.510 -9.893 3.174 1.00 91.50 74 ARG A C 1
ATOM 595 O O . ARG A 1 74 ? 10.503 -9.203 3.278 1.00 91.50 74 ARG A O 1
ATOM 602 N N . ARG A 1 75 ? 12.247 -10.244 4.230 1.00 89.69 75 ARG A N 1
ATOM 603 C CA . ARG A 1 75 ? 12.061 -9.651 5.559 1.00 89.69 75 ARG A CA 1
ATOM 604 C C . ARG A 1 75 ? 12.940 -8.417 5.682 1.00 89.69 75 ARG A C 1
ATOM 606 O O . ARG A 1 75 ? 14.155 -8.547 5.823 1.00 89.69 75 ARG A O 1
ATOM 613 N N . TRP A 1 76 ? 12.314 -7.256 5.597 1.00 90.19 76 TRP A N 1
ATOM 614 C CA . TRP A 1 76 ? 12.971 -5.964 5.747 1.00 90.19 76 TRP A CA 1
ATOM 615 C C . TRP A 1 76 ? 13.323 -5.703 7.209 1.00 90.19 76 TRP A C 1
ATOM 617 O O . TRP A 1 76 ? 12.608 -6.143 8.115 1.00 90.19 76 TRP A O 1
ATOM 627 N N . LYS A 1 77 ? 14.431 -5.000 7.452 1.00 87.62 77 LYS A N 1
ATOM 628 C CA . LYS A 1 77 ? 14.689 -4.424 8.773 1.00 87.62 77 LYS A CA 1
ATOM 629 C C . LYS A 1 77 ? 13.646 -3.348 9.059 1.00 87.62 77 LYS A C 1
ATOM 631 O O . LYS A 1 77 ? 13.159 -2.687 8.149 1.00 87.62 77 LYS A O 1
ATOM 636 N N . THR A 1 78 ? 13.329 -3.166 10.336 1.00 81.44 78 THR A N 1
ATOM 637 C CA . THR A 1 78 ? 12.425 -2.103 10.770 1.00 81.44 78 THR A CA 1
ATOM 638 C C . THR A 1 78 ? 13.012 -0.738 10.421 1.00 81.44 78 THR A C 1
ATOM 640 O O . THR A 1 78 ? 14.127 -0.406 10.826 1.00 81.44 78 THR A O 1
ATOM 643 N N . THR A 1 79 ? 12.234 0.047 9.692 1.00 78.56 79 THR A N 1
ATOM 644 C CA . THR A 1 79 ? 12.544 1.402 9.228 1.00 78.56 79 THR A CA 1
ATOM 645 C C . THR A 1 79 ? 11.319 2.291 9.436 1.00 78.56 79 THR A C 1
ATOM 647 O O . THR A 1 79 ? 10.243 1.800 9.774 1.00 78.56 79 THR A O 1
ATOM 650 N N . PHE A 1 80 ? 11.475 3.609 9.274 1.00 77.56 80 PHE A N 1
ATOM 651 C CA . PHE A 1 80 ? 10.357 4.546 9.436 1.00 77.56 80 PHE A CA 1
ATOM 652 C C . PHE A 1 80 ? 9.252 4.318 8.388 1.00 77.56 80 PHE A C 1
ATOM 654 O O . PHE A 1 80 ? 8.075 4.295 8.736 1.00 77.56 80 PHE A O 1
ATOM 661 N N . TYR A 1 81 ? 9.645 4.067 7.137 1.00 83.12 81 TYR A N 1
ATOM 662 C CA . TYR A 1 81 ? 8.769 3.616 6.052 1.00 83.12 81 TYR A CA 1
ATOM 663 C C . TYR A 1 81 ? 9.120 2.185 5.665 1.00 83.12 81 TYR A C 1
ATOM 665 O O . TYR A 1 81 ? 10.294 1.814 5.700 1.00 83.12 81 TYR A O 1
ATOM 673 N N . GLN A 1 82 ? 8.128 1.372 5.311 1.00 88.50 82 GLN A N 1
ATOM 674 C CA . GLN A 1 82 ? 8.344 0.004 4.857 1.00 88.50 82 GLN A CA 1
ATOM 675 C C . GLN A 1 82 ? 8.863 0.013 3.413 1.00 88.50 82 GLN A C 1
ATOM 677 O O . GLN A 1 82 ? 8.135 0.436 2.520 1.00 88.50 82 GLN A O 1
ATOM 682 N N . PRO A 1 83 ? 10.054 -0.542 3.114 1.00 89.88 83 PRO A N 1
ATOM 683 C CA . PRO A 1 83 ? 10.600 -0.515 1.750 1.00 89.88 83 PRO A CA 1
ATOM 684 C C . PRO A 1 83 ? 9.726 -1.231 0.710 1.00 89.88 83 PRO A C 1
ATOM 686 O O . PRO A 1 83 ? 9.829 -0.990 -0.491 1.00 89.88 83 PRO A O 1
ATOM 689 N N . ALA A 1 84 ? 8.847 -2.130 1.160 1.00 92.81 84 ALA A N 1
ATOM 690 C CA . ALA A 1 84 ? 7.879 -2.776 0.287 1.00 92.81 84 ALA A CA 1
ATOM 691 C C . ALA A 1 84 ? 6.867 -1.791 -0.321 1.00 92.81 84 ALA A C 1
ATOM 693 O O . ALA A 1 84 ? 6.339 -2.077 -1.390 1.00 92.81 84 ALA A O 1
ATOM 694 N N . GLU A 1 85 ? 6.616 -0.638 0.299 1.00 94.19 85 GLU A N 1
ATOM 695 C CA . GLU A 1 85 ? 5.729 0.409 -0.223 1.00 94.19 85 GLU A CA 1
ATOM 696 C C . GLU A 1 85 ? 6.151 0.877 -1.618 1.00 94.19 85 GLU A C 1
ATOM 698 O O . GLU A 1 85 ? 5.320 0.979 -2.520 1.00 94.19 85 GLU A O 1
ATOM 703 N N . THR A 1 86 ? 7.455 1.030 -1.852 1.00 94.50 86 THR A N 1
ATOM 704 C CA . THR A 1 86 ? 7.999 1.404 -3.162 1.00 94.50 86 THR A CA 1
ATOM 705 C C . THR A 1 86 ? 7.694 0.351 -4.234 1.00 94.50 86 THR A C 1
ATOM 707 O O . THR A 1 86 ? 7.510 0.700 -5.401 1.00 94.50 86 THR A O 1
ATOM 710 N N . LEU A 1 87 ? 7.557 -0.934 -3.866 1.00 96.19 87 LEU A N 1
ATOM 711 C CA . LEU A 1 87 ? 7.124 -1.980 -4.803 1.00 96.19 87 LEU A CA 1
ATOM 712 C C . LEU A 1 87 ? 5.682 -1.762 -5.262 1.00 96.19 87 LEU A C 1
ATOM 714 O O . LEU A 1 87 ? 5.400 -1.935 -6.449 1.00 96.19 87 LEU A O 1
ATOM 718 N N . PHE A 1 88 ? 4.788 -1.380 -4.347 1.00 96.81 88 PHE A N 1
ATOM 719 C CA . PHE A 1 88 ? 3.400 -1.040 -4.666 1.00 96.81 88 PHE A CA 1
ATOM 720 C C . PHE A 1 88 ? 3.336 0.201 -5.551 1.00 96.81 88 PHE A C 1
ATOM 722 O O . PHE A 1 88 ? 2.653 0.190 -6.576 1.00 96.81 88 PHE A O 1
ATOM 729 N N . THR A 1 89 ? 4.088 1.243 -5.198 1.00 95.69 89 THR A N 1
ATOM 730 C CA . THR A 1 89 ? 4.140 2.487 -5.969 1.00 95.69 89 THR A CA 1
ATOM 731 C C . THR A 1 89 ? 4.624 2.238 -7.393 1.00 95.69 89 THR A C 1
ATOM 733 O O . THR A 1 89 ? 3.925 2.570 -8.351 1.00 95.69 89 THR A O 1
ATOM 736 N N . ALA A 1 90 ? 5.777 1.586 -7.560 1.00 95.81 90 ALA A N 1
ATOM 737 C CA . ALA A 1 90 ? 6.324 1.294 -8.881 1.00 95.81 90 ALA A CA 1
ATOM 738 C C . ALA A 1 90 ? 5.401 0.383 -9.714 1.00 95.81 90 ALA A C 1
ATOM 740 O O . ALA A 1 90 ? 5.336 0.558 -10.933 1.00 95.81 90 ALA A O 1
ATOM 741 N N . PHE A 1 91 ? 4.645 -0.530 -9.081 1.00 95.81 91 PHE A N 1
ATOM 742 C CA . PHE A 1 91 ? 3.600 -1.302 -9.767 1.00 95.81 91 PHE A CA 1
ATOM 743 C C . PHE A 1 91 ? 2.521 -0.378 -10.336 1.00 95.81 91 PHE A C 1
ATOM 745 O O . PHE A 1 91 ? 2.156 -0.471 -11.507 1.00 95.81 91 PHE A O 1
ATOM 752 N N . MET A 1 92 ? 1.999 0.510 -9.489 1.00 94.50 92 MET A N 1
ATOM 753 C CA . MET A 1 92 ? 0.853 1.357 -9.806 1.00 94.50 92 MET A CA 1
ATOM 754 C C . MET A 1 92 ? 1.163 2.422 -10.856 1.00 94.50 92 MET A C 1
ATOM 756 O O . MET A 1 92 ? 0.267 2.777 -11.626 1.00 94.50 92 MET A O 1
ATOM 760 N N . ILE A 1 93 ? 2.424 2.856 -10.941 1.00 93.00 93 ILE A N 1
ATOM 761 C CA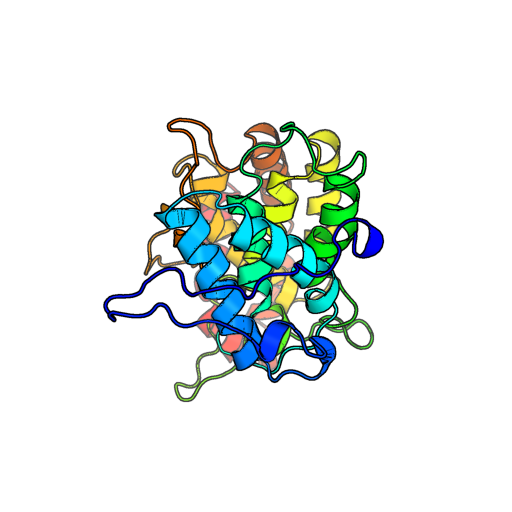 . ILE A 1 93 ? 2.927 3.719 -12.019 1.00 93.00 93 ILE A CA 1
ATOM 762 C C . ILE A 1 93 ? 3.017 2.949 -13.347 1.00 93.00 93 ILE A C 1
ATOM 764 O O . ILE A 1 93 ? 2.599 3.465 -14.380 1.00 93.00 93 ILE A O 1
ATOM 768 N N . GLN A 1 94 ? 3.535 1.713 -13.343 1.00 92.31 94 GLN A N 1
ATOM 769 C CA . GLN A 1 94 ? 3.692 0.903 -14.567 1.00 92.31 94 GLN A CA 1
ATOM 770 C C . GLN A 1 94 ? 2.376 0.369 -15.117 1.00 92.31 94 GLN A C 1
ATOM 772 O O . GLN A 1 94 ? 2.233 0.179 -16.326 1.00 92.31 94 GLN A O 1
ATOM 777 N N . HIS A 1 95 ? 1.406 0.136 -14.238 1.00 91.75 95 HIS A N 1
ATOM 778 C CA . HIS A 1 95 ? 0.108 -0.421 -14.592 1.00 91.75 95 HIS A CA 1
ATOM 779 C C . HIS A 1 95 ? -1.017 0.539 -14.195 1.00 91.75 95 HIS A C 1
ATOM 781 O O . HIS A 1 95 ? -1.826 0.207 -13.324 1.00 91.75 95 HIS A O 1
ATOM 787 N N . PRO A 1 96 ? -1.103 1.726 -14.829 1.00 87.75 96 PRO A N 1
ATOM 788 C CA . PRO A 1 96 ? -2.018 2.772 -14.403 1.00 87.75 96 PRO A CA 1
ATOM 789 C C . PRO A 1 96 ? -3.497 2.479 -14.719 1.00 87.75 96 PRO A C 1
ATOM 791 O O . PRO A 1 96 ? -4.379 3.169 -14.212 1.00 87.75 96 PRO A O 1
ATOM 794 N N . PHE A 1 97 ? -3.783 1.461 -15.536 1.00 80.50 97 PHE A N 1
ATOM 795 C CA . PHE A 1 97 ? -5.139 1.064 -15.912 1.00 80.50 97 PHE A CA 1
ATOM 796 C C . PHE A 1 97 ? -5.320 -0.444 -15.762 1.00 80.50 97 PHE A C 1
ATOM 798 O O . PHE A 1 97 ? -4.503 -1.233 -16.246 1.00 80.50 97 PHE A O 1
ATOM 805 N N . VAL A 1 98 ? -6.427 -0.843 -15.137 1.00 71.50 98 VAL A N 1
ATOM 806 C CA . VAL A 1 98 ? -6.900 -2.230 -15.169 1.00 71.50 98 VAL A CA 1
ATOM 807 C C . VAL A 1 98 ? -7.478 -2.487 -16.561 1.00 71.50 98 VAL A C 1
ATOM 809 O O . VAL A 1 98 ? -8.364 -1.762 -17.003 1.00 71.50 98 VAL A O 1
ATOM 812 N N . GLY A 1 99 ? -6.948 -3.482 -17.278 1.00 68.06 99 GLY A N 1
ATOM 813 C CA . GLY A 1 99 ? -7.370 -3.808 -18.650 1.00 68.06 99 GLY A CA 1
ATOM 814 C C . GLY A 1 99 ? -6.410 -3.360 -19.757 1.00 68.06 99 GLY A C 1
ATOM 815 O O . GLY A 1 99 ? -6.694 -3.589 -20.932 1.00 68.06 99 GLY A O 1
ATOM 816 N N . GLY A 1 100 ? -5.260 -2.773 -19.407 1.00 75.75 100 GLY A N 1
ATOM 817 C CA . GLY A 1 100 ? -4.134 -2.676 -20.340 1.00 75.75 100 GLY A CA 1
ATOM 818 C C . GLY A 1 100 ? -3.616 -4.061 -20.746 1.00 75.75 100 GLY A C 1
ATOM 819 O O . GLY A 1 100 ? -3.957 -5.067 -20.125 1.00 75.75 100 GLY A O 1
ATOM 820 N N . THR A 1 101 ? -2.775 -4.127 -21.781 1.00 83.88 101 THR A N 1
ATOM 821 C CA . THR A 1 101 ? -2.151 -5.390 -22.201 1.00 83.88 101 THR A CA 1
ATOM 822 C C . THR A 1 101 ? -1.207 -5.886 -21.102 1.00 83.88 101 THR A C 1
ATOM 824 O O . THR A 1 101 ? -0.176 -5.247 -20.869 1.00 83.88 101 THR A O 1
ATOM 827 N N . PRO A 1 102 ? -1.517 -7.000 -20.414 1.00 90.19 102 PRO A N 1
ATOM 828 C CA . PRO A 1 102 ? -0.643 -7.502 -19.369 1.00 90.19 102 PRO A CA 1
ATOM 829 C C . PRO A 1 102 ? 0.638 -8.101 -19.980 1.00 90.19 102 PRO A C 1
ATOM 831 O O . PRO A 1 102 ? 0.596 -8.617 -21.101 1.00 90.19 102 PRO A O 1
ATOM 834 N N . PRO A 1 103 ? 1.767 -8.119 -19.244 1.00 91.69 103 PRO A N 1
ATOM 835 C CA . PRO A 1 103 ? 2.996 -8.783 -19.687 1.00 91.69 103 PRO A CA 1
ATOM 836 C C . PRO A 1 103 ? 2.825 -10.280 -20.009 1.00 91.69 103 PRO A C 1
ATOM 838 O O . PRO A 1 103 ? 3.533 -10.817 -20.857 1.00 91.69 103 PRO A O 1
ATOM 841 N N . TYR A 1 104 ? 1.892 -10.958 -19.334 1.00 94.06 104 TYR A N 1
ATOM 842 C CA . TYR A 1 104 ? 1.476 -12.342 -19.591 1.00 94.06 104 TYR A CA 1
ATOM 843 C C . TYR A 1 104 ? 0.032 -12.563 -19.090 1.00 94.06 104 TYR A C 1
ATOM 845 O O . TYR A 1 104 ? -0.437 -11.763 -18.278 1.00 94.06 104 TYR A O 1
ATOM 853 N N . PRO A 1 105 ? -0.685 -13.622 -19.531 1.00 92.06 105 PRO A N 1
ATOM 854 C CA . PRO A 1 105 ? -2.125 -13.783 -19.282 1.00 92.06 105 PRO A CA 1
ATOM 855 C C . PRO A 1 105 ? -2.568 -13.649 -17.815 1.00 92.06 105 PRO A C 1
ATOM 857 O O . PRO A 1 105 ? -3.536 -12.949 -17.539 1.00 92.06 105 PRO A O 1
ATOM 860 N N . ASP A 1 106 ? -1.826 -14.242 -16.877 1.00 92.75 106 ASP A N 1
ATOM 861 C CA . ASP A 1 106 ? -2.186 -14.272 -15.450 1.00 92.75 106 ASP A CA 1
ATOM 862 C C . ASP A 1 106 ? -1.527 -13.158 -14.615 1.00 92.75 106 ASP A C 1
ATOM 864 O O . ASP A 1 106 ? -1.521 -13.222 -13.388 1.00 92.75 106 ASP A O 1
ATOM 868 N N . PHE A 1 107 ? -0.953 -12.126 -15.242 1.00 94.31 107 PHE A N 1
ATOM 869 C CA . PHE A 1 107 ? -0.131 -11.132 -14.538 1.00 94.31 107 PHE A CA 1
ATOM 870 C C . PHE A 1 107 ? -0.848 -10.433 -13.378 1.00 94.31 107 PHE A C 1
ATOM 872 O O . PHE A 1 107 ? -0.302 -10.360 -12.278 1.00 94.31 107 PHE A O 1
ATOM 879 N N . TYR A 1 108 ? -2.071 -9.941 -13.595 1.00 93.12 108 TYR A N 1
ATOM 880 C CA . TYR A 1 108 ? -2.830 -9.261 -12.542 1.00 93.12 108 TYR A CA 1
ATOM 881 C C . TYR A 1 108 ? -3.303 -10.224 -11.446 1.00 93.12 108 TYR A C 1
ATOM 883 O O . TYR A 1 108 ? -3.341 -9.845 -10.277 1.00 93.12 108 TYR A O 1
ATOM 891 N N . VAL A 1 109 ? -3.589 -11.483 -11.796 1.00 93.31 109 VAL A N 1
ATOM 892 C CA . VAL A 1 109 ? -3.917 -12.534 -10.820 1.00 93.31 109 VAL A CA 1
ATOM 893 C C . VAL A 1 109 ? -2.705 -12.819 -9.935 1.00 93.31 109 VAL A C 1
ATOM 895 O O . VAL A 1 109 ? -2.817 -12.819 -8.709 1.00 93.31 109 VAL A O 1
ATOM 898 N N . ASP A 1 110 ? -1.527 -12.980 -10.537 1.00 95.12 110 ASP A N 1
ATOM 899 C CA . ASP A 1 110 ? -0.263 -13.151 -9.822 1.00 95.12 110 ASP A CA 1
ATOM 900 C C . ASP A 1 110 ? 0.068 -11.926 -8.953 1.00 95.12 110 ASP A C 1
ATOM 902 O O . ASP A 1 110 ? 0.551 -12.081 -7.830 1.00 95.12 110 ASP A O 1
ATOM 906 N N . ALA A 1 111 ? -0.215 -10.710 -9.428 1.00 95.31 111 ALA A N 1
ATOM 907 C CA . ALA A 1 111 ? -0.017 -9.479 -8.664 1.00 95.31 111 ALA A CA 1
ATOM 908 C C . ALA A 1 111 ? -0.945 -9.408 -7.436 1.00 95.31 111 ALA A C 1
ATOM 910 O O . ALA A 1 111 ? -0.486 -9.125 -6.330 1.00 95.31 111 ALA A O 1
ATOM 911 N N . LEU A 1 112 ? -2.226 -9.755 -7.580 1.00 95.25 112 LEU A N 1
ATOM 912 C CA . LEU A 1 112 ? -3.172 -9.854 -6.460 1.00 95.25 112 LEU A CA 1
ATOM 913 C C . LEU A 1 112 ? -2.788 -10.963 -5.470 1.00 95.25 112 LEU A C 1
ATOM 915 O O . LEU A 1 112 ? -2.881 -10.776 -4.259 1.00 95.25 112 LEU A O 1
ATOM 919 N N . HIS A 1 113 ? -2.301 -12.105 -5.958 1.00 93.94 113 HIS A N 1
ATOM 920 C CA . HIS A 1 113 ? -1.822 -13.202 -5.111 1.00 93.94 113 HIS A CA 1
ATOM 921 C C . HIS A 1 113 ? -0.489 -12.919 -4.408 1.00 93.94 113 HIS A C 1
ATOM 923 O O . HIS A 1 113 ? -0.144 -13.643 -3.473 1.00 93.94 113 HIS A O 1
ATOM 929 N N . THR A 1 114 ? 0.236 -11.880 -4.824 1.00 93.75 114 THR A N 1
ATOM 930 C CA . THR A 1 114 ? 1.499 -11.446 -4.216 1.00 93.75 114 THR A CA 1
ATOM 931 C C . THR A 1 114 ? 1.306 -10.144 -3.443 1.00 93.75 114 THR A C 1
ATOM 933 O O . THR A 1 114 ? 1.072 -10.191 -2.236 1.00 93.75 114 THR A O 1
ATOM 936 N N . LEU A 1 115 ? 1.339 -8.995 -4.121 1.00 96.06 115 LEU A N 1
ATOM 937 C CA . LEU A 1 115 ? 1.157 -7.662 -3.535 1.00 96.06 115 LEU A CA 1
ATOM 938 C C . LEU A 1 115 ? -0.174 -7.548 -2.779 1.00 96.06 115 LEU A C 1
ATOM 940 O O . LEU A 1 115 ? -0.184 -7.146 -1.618 1.00 96.06 115 LEU A O 1
ATOM 944 N N . GLY A 1 116 ? -1.282 -7.998 -3.376 1.00 94.44 116 GLY A N 1
ATOM 945 C CA . GLY A 1 116 ? -2.617 -7.905 -2.759 1.00 94.44 116 GLY A CA 1
ATOM 946 C C . GLY A 1 116 ? -2.788 -8.717 -1.468 1.00 94.44 116 GLY A C 1
ATOM 947 O O . GLY A 1 116 ? -3.690 -8.451 -0.678 1.00 94.44 116 GLY A O 1
ATOM 948 N N . ARG A 1 117 ? -1.908 -9.693 -1.210 1.00 93.25 117 ARG A N 1
ATOM 949 C CA . ARG A 1 117 ? -1.907 -10.509 0.019 1.00 93.25 117 ARG A CA 1
ATOM 950 C C . ARG A 1 117 ? -0.736 -10.206 0.947 1.00 93.25 117 ARG A C 1
ATOM 952 O O . ARG A 1 117 ? -0.644 -10.807 2.016 1.00 93.25 117 ARG A O 1
ATOM 959 N N . TYR A 1 118 ? 0.160 -9.302 0.566 1.00 95.06 118 TYR A N 1
ATOM 960 C CA . TYR A 1 118 ? 1.443 -9.145 1.240 1.00 95.06 118 TYR A CA 1
ATOM 961 C C . TYR A 1 118 ? 1.306 -8.664 2.689 1.00 95.06 118 TYR A C 1
ATOM 963 O O . TYR A 1 118 ? 1.914 -9.261 3.578 1.00 95.06 118 TYR A O 1
ATOM 971 N N . VAL A 1 119 ? 0.447 -7.673 2.957 1.00 94.12 119 VAL A N 1
ATOM 972 C CA . VAL A 1 119 ? 0.169 -7.183 4.325 1.00 94.12 119 VAL A CA 1
ATOM 973 C C . VAL A 1 119 ? -0.449 -8.258 5.231 1.00 94.12 119 VAL A C 1
ATOM 975 O O . VAL A 1 119 ? -0.258 -8.244 6.442 1.00 94.12 119 VAL A O 1
ATOM 978 N N . MET A 1 120 ? -1.131 -9.243 4.641 1.00 92.62 120 MET A N 1
ATOM 979 C CA . MET A 1 120 ? -1.719 -10.393 5.340 1.00 92.62 120 MET A CA 1
ATOM 980 C C . MET A 1 120 ? -0.761 -11.589 5.424 1.00 92.62 120 MET A C 1
ATOM 982 O O . MET A 1 120 ? -1.134 -12.666 5.890 1.00 92.62 120 MET A O 1
ATOM 986 N N . SER A 1 121 ? 0.468 -11.449 4.928 1.00 93.38 121 SER A N 1
ATOM 987 C CA . SER A 1 121 ? 1.410 -12.560 4.880 1.00 93.38 121 SER A CA 1
ATOM 988 C C . SER A 1 121 ? 1.914 -12.938 6.280 1.00 93.38 121 SER A C 1
ATOM 990 O O . SER A 1 121 ? 1.990 -12.091 7.175 1.00 93.38 121 SER A O 1
ATOM 992 N N . PRO A 1 122 ? 2.379 -14.186 6.481 1.00 93.19 122 PRO A N 1
ATOM 993 C CA . PRO A 1 122 ? 2.966 -14.614 7.754 1.00 93.19 122 PRO A CA 1
ATOM 994 C C . PRO A 1 122 ? 4.198 -13.812 8.210 1.00 93.19 122 PRO A C 1
ATOM 996 O O . PRO A 1 122 ? 4.664 -14.015 9.329 1.00 93.19 122 PRO A O 1
ATOM 999 N N . ILE A 1 123 ? 4.757 -12.939 7.359 1.00 92.38 123 ILE A N 1
ATOM 1000 C CA . ILE A 1 123 ? 5.833 -12.009 7.728 1.00 92.38 123 ILE A CA 1
ATOM 1001 C C . ILE A 1 123 ? 5.331 -11.005 8.773 1.00 92.38 123 ILE A C 1
ATOM 1003 O O . ILE A 1 123 ? 6.037 -10.754 9.745 1.00 92.38 123 ILE A O 1
ATOM 1007 N N . PHE A 1 124 ? 4.112 -10.492 8.595 1.00 93.69 124 PHE A N 1
ATOM 1008 C CA . PHE A 1 124 ? 3.498 -9.472 9.454 1.00 93.69 124 PHE A CA 1
ATOM 1009 C C . PHE A 1 124 ? 2.546 -10.045 10.500 1.00 93.69 124 PHE A C 1
ATOM 1011 O O . PHE A 1 124 ? 2.111 -9.330 11.398 1.00 93.69 124 PHE A O 1
ATOM 1018 N N . TRP A 1 125 ? 2.252 -11.342 10.394 1.00 94.94 125 TRP A N 1
ATOM 1019 C CA . TRP A 1 125 ? 1.377 -12.067 11.310 1.00 94.94 125 TRP A CA 1
ATOM 1020 C C . TRP A 1 125 ? 2.083 -13.273 11.951 1.00 94.94 125 TRP A C 1
ATOM 1022 O O . TRP A 1 125 ? 1.593 -14.408 11.848 1.00 94.94 125 TRP A O 1
ATOM 1032 N N . PRO A 1 126 ? 3.263 -13.094 12.582 1.00 93.75 126 PRO A N 1
ATOM 1033 C CA . PRO A 1 126 ? 3.984 -14.199 13.200 1.00 93.75 126 PRO A CA 1
ATOM 1034 C C . PRO A 1 126 ? 3.122 -14.874 14.274 1.00 93.75 126 PRO A C 1
ATOM 1036 O O . PRO A 1 126 ? 2.621 -14.237 15.198 1.00 93.75 126 PRO A O 1
ATOM 1039 N N . ALA A 1 127 ? 2.940 -16.192 14.143 1.00 92.81 127 ALA A N 1
ATOM 1040 C CA . ALA A 1 127 ? 2.064 -16.985 15.012 1.00 92.81 127 ALA A CA 1
ATOM 1041 C C . ALA A 1 127 ? 0.617 -16.444 15.109 1.00 92.81 127 ALA A C 1
ATOM 1043 O O . ALA A 1 127 ? -0.037 -16.604 16.139 1.00 92.81 127 ALA A O 1
ATOM 1044 N N . GLY A 1 128 ? 0.124 -15.805 14.041 1.00 92.44 128 GLY A N 1
ATOM 1045 C CA . GLY A 1 128 ? -1.235 -15.264 13.967 1.00 92.44 128 GLY A CA 1
ATOM 1046 C C . GLY A 1 128 ? -1.445 -13.959 14.737 1.00 92.44 128 GLY A C 1
ATOM 1047 O O . GLY A 1 128 ? -2.588 -13.563 14.933 1.00 92.44 128 GLY A O 1
ATOM 1048 N N . LYS A 1 129 ? -0.373 -13.298 15.190 1.00 94.62 129 LYS A N 1
ATOM 1049 C CA . LYS A 1 129 ? -0.436 -11.999 15.873 1.00 94.62 129 LYS A CA 1
ATOM 1050 C C . LYS A 1 129 ? 0.147 -10.908 14.998 1.00 94.62 129 LYS A C 1
ATOM 1052 O O . LYS A 1 129 ? 1.183 -11.134 14.384 1.00 94.62 129 LYS A O 1
ATOM 1057 N N . LEU A 1 130 ? -0.478 -9.738 15.002 1.00 95.12 130 LEU A N 1
ATOM 1058 C CA . LEU A 1 130 ? 0.000 -8.585 14.256 1.00 95.12 130 LEU A CA 1
ATOM 1059 C C . LEU A 1 130 ? 1.355 -8.097 14.785 1.00 95.12 130 LEU A C 1
ATOM 1061 O O . LEU A 1 130 ? 1.504 -7.771 15.964 1.00 95.12 130 LEU A O 1
ATOM 1065 N N . ASP A 1 131 ? 2.329 -7.978 13.892 1.00 93.00 131 ASP A N 1
ATOM 1066 C CA . ASP A 1 131 ? 3.549 -7.208 14.114 1.00 93.00 131 ASP A CA 1
ATOM 1067 C C . ASP A 1 131 ? 3.285 -5.744 13.737 1.00 93.00 131 ASP A C 1
ATOM 1069 O O . ASP A 1 131 ? 3.544 -5.317 12.613 1.00 93.00 131 ASP A O 1
ATOM 1073 N N . ALA A 1 132 ? 2.722 -4.965 14.666 1.00 91.88 132 ALA A N 1
ATOM 1074 C CA . ALA A 1 132 ? 2.342 -3.573 14.402 1.00 91.88 132 ALA A CA 1
ATOM 1075 C C . ALA A 1 132 ? 3.540 -2.680 14.028 1.00 91.88 132 ALA A C 1
ATOM 1077 O O . ALA A 1 132 ? 3.388 -1.721 13.271 1.00 91.88 132 ALA A O 1
ATOM 1078 N N . VAL A 1 133 ? 4.738 -3.015 14.512 1.00 89.81 133 VAL A N 1
ATOM 1079 C CA . VAL A 1 133 ? 5.962 -2.269 14.209 1.00 89.81 133 VAL A CA 1
ATOM 1080 C C . VAL A 1 133 ? 6.297 -2.404 12.730 1.00 89.81 133 VAL A C 1
ATOM 1082 O O . VAL A 1 133 ? 6.435 -1.399 12.040 1.00 89.81 133 VAL A O 1
ATOM 1085 N N . ASN A 1 134 ? 6.386 -3.634 12.221 1.00 88.44 134 ASN A N 1
ATOM 1086 C CA . ASN A 1 134 ? 6.777 -3.855 10.830 1.00 88.44 134 ASN A CA 1
ATOM 1087 C C . ASN A 1 134 ? 5.604 -3.721 9.850 1.00 88.44 134 ASN A C 1
ATOM 1089 O O . ASN A 1 134 ? 5.813 -3.281 8.727 1.00 88.44 134 ASN A O 1
ATOM 1093 N N . CYS A 1 135 ? 4.383 -4.078 10.245 1.00 90.94 135 CYS A N 1
ATOM 1094 C CA . CYS A 1 135 ? 3.214 -4.058 9.363 1.00 90.94 135 CYS A CA 1
ATOM 1095 C C . CYS A 1 135 ? 2.597 -2.666 9.203 1.00 90.94 135 CYS A C 1
ATOM 1097 O O . CYS A 1 135 ? 2.113 -2.321 8.128 1.00 90.94 135 CYS A O 1
ATOM 1099 N N . LEU A 1 136 ? 2.552 -1.891 10.289 1.00 91.38 136 LEU A N 1
ATOM 1100 C CA . LEU A 1 136 ? 1.831 -0.616 10.358 1.00 91.38 136 LEU A CA 1
ATOM 1101 C C . LEU A 1 136 ? 2.779 0.576 10.552 1.00 91.38 136 LEU A C 1
ATOM 1103 O O . LEU A 1 136 ? 2.313 1.699 10.752 1.00 91.38 136 LEU A O 1
ATOM 1107 N N . SER A 1 137 ? 4.091 0.324 10.537 1.00 88.19 137 SER A N 1
ATOM 1108 C CA . SER A 1 137 ? 5.141 1.306 10.831 1.00 88.19 137 SER A CA 1
ATOM 1109 C C . SER A 1 137 ? 4.959 1.982 12.199 1.00 88.19 137 SER A C 1
ATOM 1111 O O . SER A 1 137 ? 5.330 3.140 12.384 1.00 88.19 137 SER A O 1
ATOM 1113 N N . LYS A 1 138 ? 4.371 1.276 13.181 1.00 89.12 138 LYS A N 1
ATOM 1114 C CA . LYS A 1 138 ? 4.104 1.810 14.529 1.00 89.12 138 LYS A CA 1
ATOM 1115 C C . LYS A 1 138 ? 5.251 1.494 15.463 1.00 89.12 138 LYS A C 1
ATOM 1117 O O . LYS A 1 138 ? 5.230 0.506 16.194 1.00 89.12 138 LYS A O 1
ATOM 1122 N N . TRP A 1 139 ? 6.259 2.352 15.436 1.00 83.06 139 TRP A N 1
ATOM 1123 C CA . TRP A 1 139 ? 7.395 2.291 16.343 1.00 83.06 139 TRP A CA 1
ATOM 1124 C C . TRP A 1 139 ? 7.501 3.599 17.119 1.00 83.06 139 TRP A C 1
ATOM 1126 O O . TRP A 1 139 ? 7.355 4.685 16.565 1.00 83.06 139 TRP A O 1
ATOM 1136 N N . THR A 1 140 ? 7.746 3.498 18.421 1.00 81.62 140 THR A N 1
ATOM 1137 C CA . THR A 1 140 ? 7.933 4.671 19.272 1.00 81.62 140 THR A CA 1
ATOM 1138 C C . THR A 1 140 ? 9.315 5.257 19.000 1.00 81.62 140 THR A C 1
ATOM 1140 O O . THR A 1 140 ? 10.328 4.716 19.448 1.00 81.62 140 THR A O 1
ATOM 1143 N N . GLY A 1 141 ? 9.356 6.347 18.232 1.00 72.25 141 GLY A N 1
ATOM 1144 C CA . GLY A 1 141 ? 10.591 7.066 17.938 1.00 72.25 141 GLY A CA 1
ATOM 1145 C C . GLY A 1 141 ? 11.168 7.789 19.166 1.00 72.25 141 GLY A C 1
ATOM 1146 O O . GLY A 1 141 ? 10.601 7.740 20.261 1.00 72.25 141 GLY A O 1
ATOM 1147 N N . PRO A 1 142 ? 12.280 8.532 19.005 1.00 76.56 142 PRO A N 1
ATOM 1148 C CA . PRO A 1 142 ? 12.906 9.287 20.098 1.00 76.56 142 PRO A CA 1
ATOM 1149 C C . PRO A 1 142 ? 11.993 10.330 20.764 1.00 76.56 142 PRO A C 1
ATOM 1151 O O . PRO A 1 142 ? 12.244 10.732 21.897 1.00 76.56 142 PRO A O 1
ATOM 1154 N N . ASN A 1 143 ? 10.945 10.777 20.068 1.00 81.50 143 ASN A N 1
ATOM 1155 C CA . ASN A 1 143 ? 9.940 11.717 20.568 1.00 81.50 143 ASN A CA 1
ATOM 1156 C C . ASN A 1 143 ? 8.830 11.050 21.405 1.00 81.50 143 ASN A C 1
ATOM 1158 O O . ASN A 1 143 ? 7.960 11.756 21.907 1.00 81.50 143 ASN A O 1
ATOM 1162 N N . GLY A 1 144 ? 8.841 9.721 21.556 1.00 83.06 144 GLY A N 1
ATOM 1163 C CA . GLY A 1 144 ? 7.851 8.994 22.350 1.00 83.06 144 GLY A CA 1
ATOM 1164 C C . GLY A 1 144 ? 6.495 8.786 21.667 1.00 83.06 144 GLY A C 1
ATOM 1165 O O . GLY A 1 144 ? 5.579 8.314 22.329 1.00 83.06 144 GLY A O 1
ATOM 1166 N N . VAL A 1 145 ? 6.363 9.110 20.376 1.00 85.31 145 VAL A N 1
ATOM 1167 C CA . VAL A 1 145 ? 5.108 9.019 19.608 1.00 85.31 145 VAL A CA 1
ATOM 1168 C C . VAL A 1 145 ? 5.251 7.945 18.529 1.00 85.31 145 VAL A C 1
ATOM 1170 O O . VAL A 1 145 ? 6.270 7.902 17.839 1.00 85.31 145 VAL A O 1
ATOM 1173 N N . ALA A 1 146 ? 4.250 7.075 18.387 1.00 88.12 146 ALA A N 1
ATOM 1174 C CA . ALA A 1 146 ? 4.227 6.001 17.385 1.00 88.12 146 ALA A CA 1
ATOM 1175 C C . ALA A 1 146 ? 3.423 6.345 16.114 1.00 88.12 146 ALA A C 1
ATOM 1177 O O . ALA A 1 146 ? 3.466 5.602 15.133 1.00 88.12 146 ALA A O 1
ATOM 1178 N N . GLY A 1 147 ? 2.698 7.464 16.114 1.00 88.19 147 GLY A N 1
ATOM 1179 C CA . GLY A 1 147 ? 1.942 7.974 14.974 1.00 88.19 147 GLY A CA 1
ATOM 1180 C C . GLY A 1 147 ? 0.620 7.244 14.751 1.00 88.19 147 GLY A C 1
ATOM 1181 O O . GLY A 1 147 ? 0.270 6.959 13.606 1.00 88.19 147 GLY A O 1
ATOM 1182 N N . TRP A 1 148 ? -0.124 6.903 15.809 1.00 91.50 148 TRP A N 1
ATOM 1183 C CA . TRP A 1 148 ? -1.398 6.170 15.672 1.00 91.50 148 TRP A CA 1
ATOM 1184 C C . TRP A 1 148 ? -2.520 6.959 14.971 1.00 91.50 148 TRP A C 1
ATOM 1186 O O . TRP A 1 148 ? -3.458 6.344 14.460 1.00 91.50 148 TRP A O 1
ATOM 1196 N N . SER A 1 149 ? -2.400 8.287 14.867 1.00 88.25 149 SER A N 1
ATOM 1197 C CA . SER A 1 149 ? -3.290 9.160 14.079 1.00 88.25 149 SER A CA 1
ATOM 1198 C C . SER A 1 149 ? -3.088 9.080 12.560 1.00 88.25 149 SER A C 1
ATOM 1200 O O . SER A 1 149 ? -3.893 9.619 11.805 1.00 88.25 149 SER A O 1
ATOM 1202 N N . TRP A 1 150 ? -2.042 8.394 12.100 1.00 87.44 150 TRP A N 1
ATOM 1203 C CA . TRP A 1 150 ? -1.738 8.192 10.683 1.00 87.44 150 TRP A CA 1
ATOM 1204 C C . TRP A 1 150 ? -2.019 6.743 10.327 1.00 87.44 150 TRP A C 1
ATOM 1206 O O . TRP A 1 150 ? -1.705 5.857 11.125 1.00 87.44 150 TRP A O 1
ATOM 1216 N N . ALA A 1 151 ? -2.595 6.471 9.158 1.00 83.31 151 ALA A N 1
ATOM 1217 C CA . ALA A 1 151 ? -2.733 5.093 8.711 1.00 83.31 151 ALA A CA 1
ATOM 1218 C C . ALA A 1 151 ? -1.339 4.493 8.491 1.00 83.31 151 ALA A C 1
ATOM 1220 O O . ALA A 1 151 ? -0.414 5.183 8.064 1.00 83.31 151 ALA A O 1
ATOM 1221 N N . GLY A 1 152 ? -1.163 3.216 8.828 1.00 69.25 152 GLY A N 1
ATOM 1222 C CA . GLY A 1 152 ? 0.086 2.514 8.550 1.00 69.25 152 GLY A CA 1
ATOM 1223 C C . GLY A 1 152 ? 0.400 2.547 7.054 1.00 69.25 152 GLY A C 1
ATOM 1224 O O . GLY A 1 152 ? -0.452 2.227 6.229 1.00 69.25 152 GLY A O 1
ATOM 1225 N N . SER A 1 153 ? 1.621 2.918 6.698 1.00 84.75 153 SER A N 1
ATOM 1226 C CA . SER A 1 153 ? 1.997 3.227 5.321 1.00 84.75 153 SER A CA 1
ATOM 1227 C C . SER A 1 153 ? 1.856 2.005 4.387 1.00 84.75 153 SER A C 1
ATOM 1229 O O . SER A 1 153 ? 1.109 2.045 3.408 1.00 84.75 153 SER A O 1
ATOM 1231 N N . LEU A 1 154 ? 2.407 0.843 4.775 1.00 92.50 154 LEU A N 1
ATOM 1232 C CA . LEU A 1 154 ? 2.212 -0.427 4.052 1.00 92.50 154 LEU A CA 1
ATOM 1233 C C . LEU A 1 154 ? 0.747 -0.893 4.010 1.00 92.50 154 LEU A C 1
ATOM 1235 O O . LEU A 1 154 ? 0.312 -1.459 3.002 1.00 92.50 154 LEU A O 1
ATOM 1239 N N . LEU A 1 155 ? -0.013 -0.668 5.091 1.00 94.50 155 LEU A N 1
ATOM 1240 C CA . LEU A 1 155 ? -1.451 -0.943 5.117 1.00 94.50 155 LEU A CA 1
ATOM 1241 C C . LEU A 1 155 ? -2.143 -0.134 4.019 1.00 94.50 155 LEU A C 1
ATOM 1243 O O . LEU A 1 155 ? -2.850 -0.713 3.199 1.00 94.50 155 LEU A O 1
ATOM 1247 N N . SER A 1 156 ? -1.881 1.172 3.963 1.00 95.06 156 SER A N 1
ATOM 1248 C CA . SER A 1 156 ? -2.474 2.053 2.966 1.00 95.06 156 SER A CA 1
ATOM 1249 C C . SER A 1 156 ? -2.121 1.629 1.538 1.00 95.06 156 SER A C 1
ATOM 1251 O O . SER A 1 156 ? -3.025 1.396 0.733 1.00 95.06 156 SER A O 1
ATOM 1253 N N . ALA A 1 157 ? -0.834 1.400 1.249 1.00 95.75 157 ALA A N 1
ATOM 1254 C CA . ALA A 1 157 ? -0.380 0.918 -0.057 1.00 95.75 157 ALA A CA 1
ATOM 1255 C C . ALA A 1 157 ? -1.098 -0.378 -0.484 1.00 95.75 157 ALA A C 1
ATOM 1257 O O . ALA A 1 157 ? -1.518 -0.523 -1.634 1.00 95.75 157 ALA A O 1
ATOM 1258 N N . SER A 1 158 ? -1.290 -1.308 0.458 1.00 96.38 158 SER A N 1
ATOM 1259 C CA . SER A 1 158 ? -1.935 -2.604 0.209 1.00 96.38 158 SER A CA 1
ATOM 1260 C C . SER A 1 158 ? -3.444 -2.488 -0.013 1.00 96.38 158 SER A C 1
ATOM 1262 O O . SER A 1 158 ? -3.999 -3.173 -0.882 1.00 96.38 158 SER A O 1
ATOM 1264 N N . LEU A 1 159 ? -4.118 -1.628 0.757 1.00 97.19 159 LEU A N 1
ATOM 1265 C CA . LEU A 1 159 ? -5.551 -1.385 0.614 1.00 97.19 159 LEU A CA 1
ATOM 1266 C C . LEU A 1 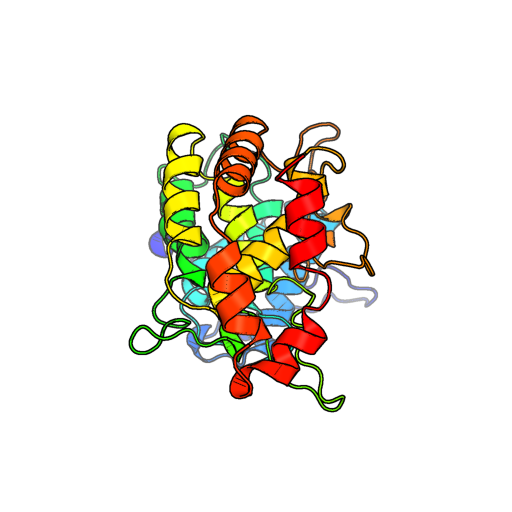159 ? -5.851 -0.659 -0.697 1.00 97.19 159 LEU A C 1
ATOM 1268 O O . LEU A 1 159 ? -6.731 -1.102 -1.429 1.00 97.19 159 LEU A O 1
ATOM 1272 N N . PHE A 1 160 ? -5.078 0.372 -1.051 1.00 96.81 160 PHE A N 1
ATOM 1273 C CA . PHE A 1 160 ? -5.224 1.062 -2.335 1.00 96.81 160 PHE A CA 1
ATOM 1274 C C . PHE A 1 160 ? -4.923 0.163 -3.525 1.00 96.81 160 PHE A C 1
ATOM 1276 O O . PHE A 1 160 ? -5.666 0.181 -4.504 1.00 96.81 160 PHE A O 1
ATOM 1283 N N . PHE A 1 161 ? -3.888 -0.673 -3.436 1.00 97.06 161 PHE A N 1
ATOM 1284 C CA . PHE A 1 161 ? -3.605 -1.667 -4.465 1.00 97.06 161 PHE A CA 1
ATOM 1285 C C . PHE A 1 161 ? -4.798 -2.604 -4.680 1.00 97.06 161 PHE A C 1
ATOM 1287 O O . PHE A 1 161 ? -5.257 -2.792 -5.805 1.00 97.06 161 PHE A O 1
ATOM 1294 N N . SER A 1 162 ? -5.346 -3.160 -3.603 1.00 97.12 162 SER A N 1
ATOM 1295 C CA . SER A 1 162 ? -6.473 -4.090 -3.700 1.00 97.12 162 SER A CA 1
ATOM 1296 C C . SER A 1 162 ? -7.737 -3.387 -4.200 1.00 97.12 162 SER A C 1
ATOM 1298 O O . SER A 1 162 ? -8.381 -3.879 -5.122 1.00 97.12 162 SER A O 1
ATOM 1300 N N . ALA A 1 163 ? -8.038 -2.192 -3.685 1.00 96.19 163 ALA A N 1
ATOM 1301 C CA . ALA A 1 163 ? -9.146 -1.355 -4.143 1.00 96.19 163 ALA A CA 1
ATOM 1302 C C . ALA A 1 163 ? -9.036 -0.987 -5.629 1.00 96.19 163 ALA A C 1
ATOM 1304 O O . ALA A 1 163 ? -10.053 -0.823 -6.297 1.00 96.19 163 ALA A O 1
ATOM 1305 N N . ARG A 1 164 ? -7.818 -0.869 -6.163 1.00 95.06 164 ARG A N 1
ATOM 1306 C CA . ARG A 1 164 ? -7.571 -0.531 -7.567 1.00 95.06 164 ARG A CA 1
ATOM 1307 C C . ARG A 1 164 ? -7.661 -1.728 -8.504 1.00 95.06 164 ARG A C 1
ATOM 1309 O O . ARG A 1 164 ? -8.227 -1.585 -9.581 1.00 95.06 164 ARG A O 1
ATOM 1316 N N . TYR A 1 165 ? -7.083 -2.871 -8.131 1.00 95.44 165 TYR A N 1
ATOM 1317 C CA . TYR A 1 165 ? -6.902 -4.010 -9.045 1.00 95.44 165 TYR A CA 1
ATOM 1318 C C . TYR A 1 165 ? -7.910 -5.148 -8.866 1.00 95.44 165 TYR A C 1
ATOM 1320 O O . TYR A 1 165 ? -7.984 -6.010 -9.743 1.00 95.44 165 TYR A O 1
ATOM 1328 N N . LEU A 1 166 ? -8.678 -5.186 -7.773 1.00 95.69 166 LEU A N 1
ATOM 1329 C CA . LEU A 1 166 ? -9.742 -6.179 -7.629 1.00 95.69 166 LEU A CA 1
ATOM 1330 C C . LEU A 1 166 ? -10.892 -5.907 -8.614 1.00 95.69 166 LEU A C 1
ATOM 1332 O O . LEU A 1 166 ? -11.269 -4.745 -8.815 1.00 95.69 166 LEU A O 1
ATOM 1336 N N . PRO A 1 167 ? -11.496 -6.963 -9.193 1.00 94.56 167 PRO A N 1
ATOM 1337 C CA . PRO A 1 167 ? -12.773 -6.841 -9.882 1.00 94.56 167 PRO A CA 1
ATOM 1338 C C . PRO A 1 167 ? -13.831 -6.244 -8.949 1.00 94.56 167 PRO A C 1
ATOM 1340 O O . PRO A 1 167 ? -13.896 -6.618 -7.779 1.00 94.56 167 PRO A O 1
ATOM 1343 N N . ALA A 1 168 ? -14.695 -5.370 -9.472 1.00 95.31 168 ALA A N 1
ATOM 1344 C CA . ALA A 1 168 ? -15.730 -4.698 -8.678 1.00 95.31 168 ALA A CA 1
ATOM 1345 C C . ALA A 1 168 ? -16.628 -5.677 -7.897 1.00 95.31 168 ALA A C 1
ATOM 1347 O O . ALA A 1 168 ? -17.013 -5.390 -6.766 1.00 95.31 168 ALA A O 1
ATOM 1348 N N . SER A 1 169 ? -16.891 -6.865 -8.458 1.00 96.69 169 SER A N 1
ATOM 1349 C CA . SER A 1 169 ? -17.664 -7.933 -7.808 1.00 96.69 169 SER A CA 1
ATOM 1350 C C . SER A 1 169 ? -17.047 -8.462 -6.514 1.00 96.69 169 SER A C 1
ATOM 1352 O O . SER A 1 169 ? -17.760 -9.022 -5.686 1.00 96.69 169 SER A O 1
ATOM 1354 N N . ASP A 1 170 ? -15.735 -8.309 -6.344 1.00 97.00 170 ASP A N 1
ATOM 1355 C CA . ASP A 1 170 ? -14.986 -8.963 -5.274 1.00 97.00 170 ASP A CA 1
ATOM 1356 C C . ASP A 1 170 ? -14.641 -7.984 -4.142 1.00 97.00 170 ASP A C 1
ATOM 1358 O O . ASP A 1 170 ? -14.409 -8.415 -3.010 1.00 97.00 170 ASP A O 1
ATOM 1362 N N . VAL A 1 171 ? -14.644 -6.673 -4.421 1.00 97.31 171 VAL A N 1
ATOM 1363 C CA . VAL A 1 171 ? -14.191 -5.613 -3.501 1.00 97.31 171 VAL A CA 1
ATOM 1364 C C . VAL A 1 171 ? -14.963 -5.607 -2.191 1.00 97.31 171 VAL A C 1
ATOM 1366 O O . VAL A 1 171 ? -14.338 -5.536 -1.136 1.00 97.31 171 VAL A O 1
ATOM 1369 N N . GLU A 1 172 ? -16.294 -5.705 -2.238 1.00 98.06 172 GLU A N 1
ATOM 1370 C CA . GLU A 1 172 ? -17.129 -5.683 -1.031 1.00 98.06 172 GLU A CA 1
ATOM 1371 C C . GLU A 1 172 ? -16.746 -6.832 -0.087 1.00 98.06 172 GLU A C 1
ATOM 1373 O O . GLU A 1 172 ? -16.357 -6.604 1.059 1.00 98.06 172 GLU A O 1
ATOM 1378 N N . SER A 1 173 ? -16.775 -8.068 -0.596 1.00 97.31 173 SER A N 1
ATOM 1379 C CA . SER A 1 173 ? -16.460 -9.269 0.186 1.00 97.31 173 SER A CA 1
ATOM 1380 C C . SER A 1 173 ? -15.012 -9.281 0.687 1.00 97.31 173 SER A C 1
ATOM 1382 O O . SER A 1 173 ? -14.729 -9.686 1.818 1.00 97.31 173 SER A O 1
ATOM 1384 N N . TRP A 1 174 ? -14.081 -8.787 -0.132 1.00 97.06 174 TRP A N 1
ATOM 1385 C CA . TRP A 1 174 ? -12.681 -8.673 0.240 1.00 97.06 174 TRP A CA 1
ATOM 1386 C C . TRP A 1 174 ? -12.496 -7.645 1.357 1.00 97.06 174 TRP A C 1
ATOM 1388 O O . TRP A 1 174 ? -11.838 -7.944 2.356 1.00 97.06 174 TRP A O 1
ATOM 1398 N N . PHE A 1 175 ? -13.107 -6.466 1.250 1.00 97.88 175 PHE A N 1
ATOM 1399 C CA . PHE A 1 175 ? -12.949 -5.431 2.265 1.00 97.88 175 PHE A CA 1
ATOM 1400 C C . PHE A 1 175 ? -13.650 -5.824 3.570 1.00 97.88 175 PHE A C 1
ATOM 1402 O O . PHE A 1 175 ? -13.064 -5.666 4.639 1.00 97.88 175 PHE A O 1
ATOM 1409 N N . GLN A 1 176 ? -14.820 -6.474 3.500 1.00 97.62 176 GLN A N 1
ATOM 1410 C CA . GLN A 1 176 ? -15.461 -7.123 4.653 1.00 97.62 176 GLN A CA 1
ATOM 1411 C C . GLN A 1 176 ? -14.517 -8.113 5.353 1.00 97.62 176 GLN A C 1
ATOM 1413 O O . GLN A 1 176 ? -14.469 -8.162 6.584 1.00 97.62 176 GLN A O 1
ATOM 1418 N N . SER A 1 177 ? -13.720 -8.879 4.602 1.00 95.56 177 SER A N 1
ATOM 1419 C CA . SER A 1 177 ? -12.726 -9.778 5.198 1.00 95.56 177 SER A CA 1
ATOM 1420 C C . SER A 1 177 ? -11.604 -9.019 5.917 1.00 95.56 177 SER A C 1
ATOM 1422 O O . SER A 1 177 ? -11.221 -9.405 7.021 1.00 95.56 177 SER A O 1
ATOM 1424 N N . ALA A 1 178 ? -11.132 -7.904 5.349 1.00 95.44 178 ALA A N 1
ATOM 1425 C CA . ALA A 1 178 ? -10.074 -7.084 5.933 1.00 95.44 178 ALA A CA 1
ATOM 1426 C C . ALA A 1 178 ? -10.520 -6.406 7.239 1.00 95.44 178 ALA A C 1
ATOM 1428 O O . ALA A 1 178 ? -9.771 -6.405 8.216 1.00 95.44 178 ALA A O 1
ATOM 1429 N N . VAL A 1 179 ? -11.744 -5.874 7.290 1.00 96.50 179 VAL A N 1
ATOM 1430 C CA . VAL A 1 179 ? -12.299 -5.227 8.496 1.00 96.50 179 VAL A CA 1
ATOM 1431 C C . VAL A 1 179 ? -12.707 -6.230 9.587 1.00 96.50 179 VAL A C 1
ATOM 1433 O O . VAL A 1 179 ? -12.791 -5.867 10.759 1.00 96.50 179 VAL A O 1
ATOM 1436 N N . SER A 1 180 ? -12.922 -7.502 9.230 1.00 95.06 180 SER A N 1
ATOM 1437 C CA . SER A 1 180 ? -13.316 -8.566 10.171 1.00 95.06 180 SER A CA 1
ATOM 1438 C C . SER A 1 180 ? -12.150 -9.158 10.973 1.00 95.06 180 SER A C 1
ATOM 1440 O O . SER A 1 180 ? -12.374 -9.957 11.887 1.00 95.06 180 SER A O 1
ATOM 1442 N N . ILE A 1 181 ? -10.903 -8.795 10.658 1.00 95.12 181 ILE A N 1
ATOM 1443 C CA . ILE A 1 181 ? -9.730 -9.272 11.398 1.00 95.12 181 ILE A CA 1
ATOM 1444 C C . ILE A 1 181 ? -9.796 -8.759 12.839 1.00 95.12 181 ILE A C 1
ATOM 1446 O O . ILE A 1 181 ? -9.770 -7.556 13.091 1.00 95.12 181 ILE A O 1
ATOM 1450 N N . SER A 1 182 ? -9.881 -9.693 13.789 1.00 93.00 182 SER A N 1
ATOM 1451 C CA . SER A 1 182 ? -10.105 -9.419 15.214 1.00 93.00 182 SER A CA 1
ATOM 1452 C C . SER A 1 182 ? -8.812 -9.052 15.957 1.00 93.00 182 SER A C 1
ATOM 1454 O O . SER A 1 182 ? -8.420 -9.719 16.913 1.00 93.00 182 SER A O 1
ATOM 1456 N N . ASP A 1 183 ? -8.135 -8.001 15.504 1.00 95.44 183 ASP A N 1
ATOM 1457 C CA . ASP A 1 183 ? -7.003 -7.380 16.196 1.00 95.44 183 ASP A CA 1
ATOM 1458 C C . ASP A 1 183 ? -7.294 -5.887 16.400 1.00 95.44 183 ASP A C 1
ATOM 1460 O O . ASP A 1 183 ? -7.579 -5.164 15.446 1.00 95.44 183 ASP A O 1
ATOM 1464 N N . ARG A 1 184 ? -7.237 -5.413 17.651 1.00 95.25 184 ARG A N 1
ATOM 1465 C CA . ARG A 1 184 ? -7.641 -4.040 18.009 1.00 95.25 184 ARG A CA 1
ATOM 1466 C C . ARG A 1 184 ? -6.779 -2.975 17.323 1.00 95.25 184 ARG A C 1
ATOM 1468 O O . ARG A 1 184 ? -7.288 -1.919 16.957 1.00 95.25 184 ARG A O 1
ATOM 1475 N N . LEU A 1 185 ? -5.483 -3.241 17.131 1.00 95.00 185 LEU A N 1
ATOM 1476 C CA . LEU A 1 185 ? -4.561 -2.302 16.484 1.00 95.00 185 LEU A CA 1
ATOM 1477 C C . LEU A 1 185 ? -4.803 -2.267 14.977 1.00 95.00 185 LEU A C 1
ATOM 1479 O O . LEU A 1 185 ? -4.808 -1.189 14.384 1.00 95.00 185 LEU A O 1
ATOM 1483 N N . TRP A 1 186 ? -5.056 -3.430 14.375 1.00 95.94 186 TRP A N 1
ATOM 1484 C CA . TRP A 1 186 ? -5.479 -3.529 12.982 1.00 95.94 186 TRP A CA 1
ATOM 1485 C C . TRP A 1 186 ? -6.772 -2.753 12.733 1.00 95.94 186 TRP A C 1
ATOM 1487 O O . TRP A 1 186 ? -6.810 -1.883 11.868 1.00 95.94 186 TRP A O 1
ATOM 1497 N N . GLN A 1 187 ? -7.818 -3.015 13.519 1.00 95.81 187 GLN A N 1
ATOM 1498 C CA . GLN A 1 187 ? -9.118 -2.367 13.345 1.00 95.81 187 GLN A CA 1
ATOM 1499 C C . GLN A 1 187 ? -9.045 -0.852 13.576 1.00 95.81 187 GLN A C 1
ATOM 1501 O O . GLN A 1 187 ? -9.644 -0.092 12.815 1.00 95.81 187 GLN A O 1
ATOM 1506 N N . LEU A 1 188 ? -8.261 -0.399 14.565 1.00 95.56 188 LEU A N 1
ATOM 1507 C CA . LEU A 1 188 ? -7.976 1.025 14.752 1.00 95.56 188 LEU A CA 1
ATOM 1508 C C . LEU A 1 188 ? -7.341 1.626 13.496 1.00 95.56 188 LEU A C 1
ATOM 1510 O O . LEU A 1 188 ? -7.770 2.676 13.034 1.00 95.56 188 LEU A O 1
ATOM 1514 N N . GLN A 1 189 ? -6.340 0.961 12.920 1.00 95.31 189 GLN A N 1
ATOM 1515 C CA . GLN A 1 189 ? -5.656 1.463 11.730 1.00 95.31 189 GLN A CA 1
ATOM 1516 C C . GLN A 1 189 ? -6.502 1.394 10.459 1.00 95.31 189 GLN A C 1
ATOM 1518 O O . GLN A 1 189 ? -6.355 2.267 9.611 1.00 95.31 189 GLN A O 1
ATOM 1523 N N . ILE A 1 190 ? -7.420 0.433 10.336 1.00 96.31 190 ILE A N 1
ATOM 1524 C CA . ILE A 1 190 ? -8.447 0.432 9.285 1.00 96.31 190 ILE A CA 1
ATOM 1525 C C . ILE A 1 190 ? -9.352 1.661 9.422 1.00 96.31 190 ILE A C 1
ATOM 1527 O O . ILE A 1 190 ? -9.609 2.333 8.428 1.00 96.31 190 ILE A O 1
ATOM 1531 N N . MET A 1 191 ? -9.800 1.993 10.638 1.00 95.69 191 MET A N 1
ATOM 1532 C CA . MET A 1 191 ? -10.600 3.198 10.888 1.00 95.69 191 MET A CA 1
ATOM 1533 C C . MET A 1 191 ? -9.816 4.473 10.552 1.00 95.69 191 MET A C 1
ATOM 1535 O O . MET A 1 191 ? -10.325 5.350 9.856 1.00 95.69 191 MET A O 1
ATOM 1539 N N . THR A 1 192 ? -8.553 4.555 10.981 1.00 95.50 192 THR A N 1
ATOM 1540 C CA . THR A 1 192 ? -7.655 5.664 10.633 1.00 95.50 192 THR A CA 1
ATOM 1541 C C . THR A 1 192 ? -7.455 5.772 9.118 1.00 95.50 192 THR A C 1
ATOM 1543 O O . THR A 1 192 ? -7.525 6.873 8.574 1.00 95.50 192 THR A O 1
ATOM 1546 N N . TRP A 1 193 ? -7.259 4.648 8.421 1.00 96.31 193 TRP A N 1
ATOM 1547 C CA . TRP A 1 193 ? -7.142 4.614 6.962 1.00 96.31 193 TRP A CA 1
ATOM 1548 C C . TRP A 1 193 ? -8.420 5.083 6.278 1.00 96.31 193 TRP A C 1
ATOM 1550 O O . TRP A 1 193 ? -8.334 5.927 5.398 1.00 96.31 193 TRP A O 1
ATOM 1560 N N . LEU A 1 194 ? -9.597 4.618 6.705 1.00 96.88 194 LEU A N 1
ATOM 1561 C CA . LEU A 1 194 ? -10.881 5.050 6.144 1.00 96.88 194 LEU A CA 1
ATOM 1562 C C . LEU A 1 194 ? -11.075 6.563 6.256 1.00 96.88 194 LEU A C 1
ATOM 1564 O O . LEU A 1 194 ? -11.583 7.182 5.324 1.00 96.88 194 LEU A O 1
ATOM 1568 N N . ASN A 1 195 ? -10.644 7.169 7.359 1.00 95.44 195 ASN A N 1
ATOM 1569 C CA . ASN A 1 195 ? -10.689 8.618 7.512 1.00 95.44 195 ASN A CA 1
ATOM 1570 C C . ASN A 1 195 ? -9.725 9.330 6.553 1.00 95.44 195 ASN A C 1
ATOM 1572 O O . ASN A 1 195 ? -10.123 10.264 5.863 1.00 95.44 195 ASN A O 1
ATOM 1576 N N . GLY A 1 196 ? -8.465 8.888 6.495 1.00 94.00 196 GLY A N 1
ATOM 1577 C CA . GLY A 1 196 ? -7.450 9.498 5.631 1.00 94.00 196 GLY A CA 1
ATOM 1578 C C . GLY A 1 196 ? -7.697 9.269 4.135 1.00 94.00 196 GLY A C 1
ATOM 1579 O O . GLY A 1 196 ? -7.369 10.121 3.318 1.00 94.00 196 GLY A O 1
ATOM 1580 N N . ALA A 1 197 ? -8.292 8.134 3.769 1.00 95.38 197 ALA A N 1
ATOM 1581 C CA . ALA A 1 197 ? -8.631 7.758 2.400 1.00 95.38 197 ALA A CA 1
ATOM 1582 C C . ALA A 1 197 ? -9.978 8.331 1.938 1.00 95.38 197 ALA A C 1
ATOM 1584 O O . ALA A 1 197 ? -10.298 8.240 0.756 1.00 95.38 197 ALA A O 1
ATOM 1585 N N . TYR A 1 198 ? -10.774 8.922 2.832 1.00 95.31 198 TYR A N 1
ATOM 1586 C CA . TYR A 1 198 ? -12.103 9.427 2.491 1.00 95.31 198 TYR A CA 1
ATOM 1587 C C . TYR A 1 198 ? -12.119 10.366 1.271 1.00 95.31 198 TYR A C 1
ATOM 1589 O O . TYR A 1 198 ? -12.960 10.143 0.395 1.00 95.31 198 TYR A O 1
ATOM 1597 N N . PRO A 1 199 ? -11.189 11.336 1.117 1.00 94.00 199 PRO A N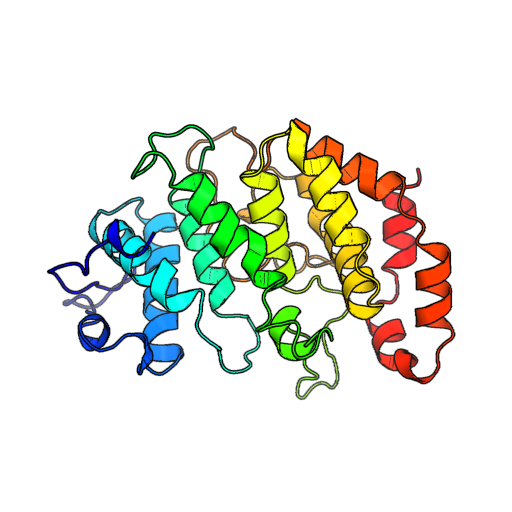 1
ATOM 1598 C CA . PRO A 1 199 ? -11.195 12.225 -0.045 1.00 94.00 199 PRO A CA 1
ATOM 1599 C C . PRO A 1 199 ? -11.075 11.475 -1.379 1.00 94.00 199 PRO A C 1
ATOM 1601 O O . PRO A 1 199 ? -11.813 11.754 -2.318 1.00 94.00 199 PRO A O 1
ATOM 1604 N N . ILE A 1 200 ? -10.206 10.462 -1.470 1.00 93.94 200 ILE A N 1
ATOM 1605 C CA . ILE A 1 200 ? -10.041 9.687 -2.713 1.00 93.94 200 ILE A CA 1
ATOM 1606 C C . ILE A 1 200 ? -11.162 8.657 -2.909 1.00 93.94 200 ILE A C 1
ATOM 1608 O O . ILE A 1 200 ? -11.564 8.374 -4.035 1.00 93.94 200 ILE A O 1
ATOM 1612 N N . LEU A 1 201 ? -11.721 8.121 -1.818 1.00 96.38 201 LEU A N 1
ATOM 1613 C CA . LEU A 1 201 ? -12.872 7.212 -1.862 1.00 96.38 201 LEU A CA 1
ATOM 1614 C C . LEU A 1 201 ? -14.163 7.930 -2.281 1.00 96.38 201 LEU A C 1
ATOM 1616 O O . LEU A 1 201 ? -15.066 7.305 -2.829 1.00 96.38 201 LEU A O 1
ATOM 1620 N N . THR A 1 202 ? -14.266 9.233 -2.037 1.00 95.38 202 THR A N 1
ATOM 1621 C CA . THR A 1 202 ? -15.433 10.045 -2.419 1.00 95.38 202 THR A CA 1
ATOM 1622 C C . THR A 1 202 ? -15.244 10.827 -3.713 1.00 95.38 202 THR A C 1
ATOM 1624 O O . THR A 1 202 ? -16.212 11.394 -4.219 1.00 95.38 202 THR A O 1
ATOM 1627 N N . GLY A 1 203 ? -14.032 10.819 -4.276 1.00 93.06 203 GLY A N 1
ATOM 1628 C CA . GLY A 1 203 ? -13.688 11.583 -5.474 1.00 93.06 203 GLY A CA 1
ATOM 1629 C C . GLY A 1 203 ? -13.503 13.082 -5.221 1.00 93.06 203 GLY A C 1
ATOM 1630 O O . GLY A 1 203 ? -13.599 13.867 -6.158 1.00 93.06 203 GLY A O 1
ATOM 1631 N N . GLU A 1 204 ? -13.266 13.500 -3.973 1.00 93.50 204 GLU A N 1
ATOM 1632 C CA . GLU A 1 204 ? -12.774 14.852 -3.662 1.00 93.50 204 GLU A CA 1
ATOM 1633 C C . GLU A 1 204 ? -11.365 15.065 -4.233 1.00 93.50 204 GLU A C 1
ATOM 1635 O O . GLU A 1 204 ? -11.042 16.157 -4.698 1.00 93.50 204 GLU A O 1
ATOM 1640 N N . ILE A 1 205 ? -10.552 14.005 -4.234 1.00 92.31 205 ILE A N 1
ATOM 1641 C CA . ILE A 1 205 ? -9.272 13.949 -4.943 1.00 92.31 205 ILE A CA 1
ATOM 1642 C C . ILE A 1 205 ? -9.245 12.752 -5.894 1.00 92.31 205 ILE A C 1
ATOM 1644 O O . ILE A 1 205 ? -9.864 11.721 -5.622 1.00 92.31 205 ILE A O 1
ATOM 1648 N N . ASP A 1 206 ? -8.495 12.873 -6.989 1.00 90.81 206 ASP A N 1
ATOM 1649 C CA . ASP A 1 206 ? -8.467 11.859 -8.047 1.00 90.81 206 ASP A CA 1
ATOM 1650 C C . ASP A 1 206 ? -7.229 10.961 -7.979 1.00 90.81 206 ASP A C 1
ATOM 1652 O O . ASP A 1 206 ? -7.280 9.824 -8.459 1.00 90.81 206 ASP A O 1
ATOM 1656 N N . GLN A 1 207 ? -6.114 11.453 -7.429 1.00 91.12 207 GLN A N 1
ATOM 1657 C CA . GLN A 1 207 ? -4.824 10.761 -7.436 1.00 91.12 207 GLN A CA 1
ATOM 1658 C C . GLN A 1 207 ? -4.189 10.690 -6.040 1.00 91.12 207 GLN A C 1
ATOM 1660 O O . GLN A 1 207 ? -4.372 11.593 -5.225 1.00 91.12 207 GLN A O 1
ATOM 1665 N N . PRO A 1 208 ? -3.353 9.669 -5.761 1.00 92.50 208 PRO A N 1
ATOM 1666 C CA . PRO A 1 208 ? -2.559 9.632 -4.535 1.00 92.50 208 PRO A CA 1
ATOM 1667 C C . PRO A 1 208 ? -1.607 10.829 -4.394 1.00 92.50 208 PRO A C 1
ATOM 1669 O O . PRO A 1 208 ? -1.319 11.246 -3.277 1.00 92.50 208 PRO A O 1
ATOM 1672 N N . SER A 1 209 ? -1.155 11.425 -5.504 1.00 91.56 209 SER A N 1
ATOM 1673 C CA . SER A 1 209 ? -0.359 12.659 -5.480 1.00 91.56 209 SER A CA 1
ATOM 1674 C C . SER A 1 209 ? -1.087 13.884 -4.938 1.00 91.56 209 SER A C 1
ATOM 1676 O O . SER A 1 209 ? -0.434 14.863 -4.589 1.00 91.56 209 SER A O 1
ATOM 1678 N N . ASP A 1 210 ? -2.414 13.833 -4.855 1.00 91.31 210 ASP A N 1
ATOM 1679 C CA . ASP A 1 210 ? -3.237 14.939 -4.372 1.00 91.31 210 ASP A CA 1
ATOM 1680 C C . ASP A 1 210 ? -3.431 14.891 -2.847 1.00 91.31 210 ASP A C 1
ATOM 1682 O O . ASP A 1 210 ? -4.027 15.802 -2.267 1.00 91.31 210 ASP A O 1
ATOM 1686 N N . PHE A 1 211 ? -2.934 13.845 -2.172 1.00 89.56 211 PHE A N 1
ATOM 1687 C CA . PHE A 1 211 ? -2.959 13.800 -0.715 1.00 89.56 211 PHE A CA 1
ATOM 1688 C C . PHE A 1 211 ? -2.145 14.961 -0.122 1.00 89.56 211 PHE A C 1
ATOM 1690 O O . PHE A 1 211 ? -1.018 15.220 -0.551 1.00 89.56 211 PHE A O 1
ATOM 1697 N N . PRO A 1 212 ? -2.665 15.644 0.912 1.00 83.50 212 PRO A N 1
ATOM 1698 C CA . PRO A 1 212 ? -1.923 16.702 1.578 1.00 83.50 212 PRO A CA 1
ATOM 1699 C C . PRO A 1 212 ? -0.705 16.128 2.312 1.00 83.50 212 PRO A C 1
ATOM 1701 O O . PRO A 1 212 ? -0.844 15.240 3.153 1.00 83.50 212 PRO A O 1
ATOM 1704 N N . GLU A 1 213 ? 0.474 16.703 2.061 1.00 70.88 213 GLU A N 1
ATOM 1705 C CA . GLU A 1 213 ? 1.748 16.300 2.685 1.00 70.88 213 GLU A CA 1
ATOM 1706 C C . GLU A 1 213 ? 1.686 16.310 4.226 1.00 70.88 213 GLU A C 1
ATOM 1708 O O . GLU A 1 213 ? 2.259 15.448 4.889 1.00 70.88 213 GLU A O 1
ATOM 1713 N N . PHE A 1 214 ? 0.919 17.245 4.800 1.00 68.81 214 PHE A N 1
ATOM 1714 C CA . PHE A 1 214 ? 0.727 17.404 6.248 1.00 68.81 214 PHE A CA 1
ATOM 1715 C C . PHE A 1 214 ? -0.754 17.371 6.651 1.00 68.81 214 PHE A C 1
ATOM 1717 O O . PHE A 1 214 ? -1.190 18.135 7.516 1.00 68.81 214 PHE A O 1
ATOM 1724 N N . GLY A 1 215 ? -1.552 16.522 5.996 1.00 68.31 215 GLY A N 1
ATOM 1725 C CA . GLY A 1 215 ? -2.958 16.332 6.353 1.00 68.31 215 GLY A CA 1
ATOM 1726 C C . GLY A 1 215 ? -3.142 15.897 7.813 1.00 68.31 215 GLY A C 1
ATOM 1727 O O . GLY A 1 215 ? -2.286 15.200 8.358 1.00 68.31 215 GLY A O 1
ATOM 1728 N N . PRO A 1 216 ? -4.263 16.266 8.463 1.00 64.62 216 PRO A N 1
ATOM 1729 C CA . PRO A 1 216 ? -4.510 15.908 9.860 1.00 64.62 216 PRO A CA 1
ATOM 1730 C C . PRO A 1 216 ? -4.622 14.392 10.068 1.00 64.62 216 PRO A C 1
ATOM 1732 O O . PRO A 1 216 ? -4.328 13.914 11.160 1.00 64.62 216 PRO A O 1
ATOM 1735 N N . LEU A 1 217 ? -5.024 13.654 9.027 1.00 74.38 217 LEU A N 1
ATOM 1736 C CA . LEU A 1 217 ? -5.155 12.201 9.003 1.00 74.38 217 LEU A CA 1
ATOM 1737 C C . LEU A 1 217 ? -4.451 11.672 7.752 1.00 74.38 217 LEU A C 1
ATOM 1739 O O . LEU A 1 217 ? -4.906 11.892 6.630 1.00 74.38 217 LEU A O 1
ATOM 1743 N N . GLY A 1 218 ? -3.307 11.016 7.943 1.00 78.12 218 GLY A N 1
ATOM 1744 C CA . GLY A 1 218 ? -2.505 10.491 6.842 1.00 78.12 218 GLY A CA 1
ATOM 1745 C C . GLY A 1 218 ? -3.166 9.281 6.191 1.00 78.12 218 GLY A C 1
ATOM 1746 O O . GLY A 1 218 ? -3.162 8.200 6.780 1.00 78.12 218 GLY A O 1
ATOM 1747 N N . GLY A 1 219 ? -3.724 9.469 4.993 1.00 84.44 219 GLY A N 1
ATOM 1748 C CA . GLY A 1 219 ? -4.240 8.396 4.140 1.00 84.44 219 GLY A CA 1
ATOM 1749 C C . GLY A 1 219 ? -3.219 7.855 3.141 1.00 84.44 219 GLY A C 1
ATOM 1750 O O . GLY A 1 219 ? -3.373 6.732 2.686 1.00 84.44 219 GLY A O 1
ATOM 1751 N N . GLY A 1 220 ? -2.176 8.620 2.808 1.00 88.94 220 GLY A N 1
ATOM 1752 C CA . GLY A 1 220 ? -1.144 8.215 1.852 1.00 88.94 220 GLY A CA 1
ATOM 1753 C C . GLY A 1 220 ? -0.167 7.163 2.389 1.00 88.94 220 GLY A C 1
ATOM 1754 O O . GLY A 1 220 ? -0.312 6.630 3.488 1.00 88.94 220 GLY A O 1
ATOM 1755 N N . TRP A 1 221 ? 0.850 6.878 1.586 1.00 92.44 221 TRP A N 1
ATOM 1756 C CA . TRP A 1 221 ? 1.979 6.017 1.938 1.00 92.44 221 TRP A CA 1
ATOM 1757 C C . TRP A 1 221 ? 3.265 6.582 1.331 1.00 92.44 221 TRP A C 1
ATOM 1759 O O . TRP A 1 221 ? 3.217 7.545 0.552 1.00 92.44 221 TRP A O 1
ATOM 1769 N N . ASP A 1 222 ? 4.414 6.020 1.686 1.00 89.25 222 ASP A N 1
ATOM 1770 C CA . ASP A 1 222 ? 5.684 6.485 1.148 1.00 89.25 222 ASP A CA 1
ATOM 1771 C C . ASP A 1 222 ? 5.710 6.340 -0.379 1.00 89.25 222 ASP A C 1
ATOM 1773 O O . ASP A 1 222 ? 5.199 5.376 -0.952 1.00 89.25 222 ASP A O 1
ATOM 1777 N N . TRP A 1 223 ? 6.258 7.337 -1.065 1.00 91.88 223 TRP A N 1
ATOM 1778 C CA . TRP A 1 223 ? 6.225 7.437 -2.530 1.00 91.88 223 TRP A CA 1
ATOM 1779 C C . TRP A 1 223 ? 4.840 7.540 -3.197 1.00 91.88 223 TRP A C 1
ATOM 1781 O O . TRP A 1 223 ? 4.779 7.598 -4.424 1.00 91.88 223 TRP A O 1
ATOM 1791 N N . SER A 1 224 ? 3.728 7.642 -2.460 1.00 92.06 224 SER A N 1
ATOM 1792 C CA . SER A 1 224 ? 2.395 7.844 -3.071 1.00 92.06 224 SER A CA 1
ATOM 1793 C C . SER A 1 224 ? 2.321 9.090 -3.968 1.00 92.06 224 SER A C 1
ATOM 1795 O O . SER A 1 224 ? 1.658 9.062 -5.003 1.00 92.06 224 SER A O 1
ATOM 1797 N N . HIS A 1 225 ? 3.092 10.136 -3.650 1.00 90.69 225 HIS A N 1
ATOM 1798 C CA . HIS A 1 225 ? 3.223 11.354 -4.456 1.00 90.69 225 HIS A CA 1
ATOM 1799 C C . HIS A 1 225 ? 3.766 11.124 -5.877 1.00 90.69 225 HIS A C 1
ATOM 1801 O O . HIS A 1 225 ? 3.526 11.939 -6.765 1.00 90.69 225 HIS A O 1
ATOM 1807 N N . ALA A 1 226 ? 4.480 10.018 -6.115 1.00 91.75 226 ALA A N 1
ATOM 1808 C CA . ALA A 1 226 ? 4.989 9.667 -7.438 1.00 91.75 226 ALA A CA 1
ATOM 1809 C C . ALA A 1 226 ? 3.896 9.087 -8.356 1.00 91.75 226 ALA A C 1
ATOM 1811 O O . ALA A 1 226 ? 4.099 8.988 -9.568 1.00 91.75 226 ALA A O 1
ATOM 1812 N N . ILE A 1 227 ? 2.735 8.715 -7.809 1.00 91.06 227 ILE A N 1
ATOM 1813 C CA . ILE A 1 227 ? 1.585 8.235 -8.579 1.00 91.06 227 ILE A CA 1
ATOM 1814 C C . ILE A 1 227 ? 0.731 9.437 -8.951 1.00 91.06 227 ILE A C 1
ATOM 1816 O O . ILE A 1 227 ? -0.194 9.818 -8.237 1.00 91.06 227 ILE A O 1
ATOM 1820 N N . ASN A 1 228 ? 1.050 10.010 -10.102 1.00 80.56 228 ASN A N 1
ATOM 1821 C CA . ASN A 1 228 ? 0.243 11.032 -10.738 1.00 80.56 228 ASN A CA 1
ATOM 1822 C C . ASN A 1 228 ? -0.224 10.486 -12.089 1.00 80.56 228 ASN A C 1
ATOM 1824 O O . ASN A 1 228 ? 0.595 10.045 -12.899 1.00 80.56 228 ASN A O 1
ATOM 1828 N N . GLY A 1 229 ? -1.543 10.418 -12.275 1.00 61.78 229 GLY A N 1
ATOM 1829 C CA . GLY A 1 229 ? -2.203 9.689 -13.352 1.00 61.78 229 GLY A CA 1
ATOM 1830 C C . GLY A 1 229 ? -1.537 9.884 -14.715 1.00 61.78 229 GLY A C 1
ATOM 1831 O O . GLY A 1 229 ? -1.442 10.995 -15.229 1.00 61.78 229 GLY A O 1
ATOM 1832 N N . GLY A 1 230 ? -1.142 8.778 -15.354 1.00 52.56 230 GLY A N 1
ATOM 1833 C CA . GLY A 1 230 ? -0.566 8.766 -16.706 1.00 52.56 230 GLY A CA 1
ATOM 1834 C C . GLY A 1 230 ? -1.520 9.244 -17.814 1.00 52.56 230 GLY A C 1
ATOM 1835 O O . GLY A 1 230 ? -1.197 9.141 -18.997 1.00 52.56 230 GLY A O 1
ATOM 1836 N N . SER A 1 231 ? -2.716 9.732 -17.473 1.00 54.00 231 SER A N 1
ATOM 1837 C CA . SER A 1 231 ? -3.674 10.365 -18.383 1.00 54.00 231 SER A CA 1
ATOM 1838 C C . SER A 1 231 ? -4.599 11.284 -17.582 1.00 54.00 231 SER A C 1
ATOM 1840 O O . SER A 1 231 ? -5.270 10.827 -16.660 1.00 54.00 231 SER A O 1
ATOM 1842 N N . ALA A 1 232 ? -4.647 12.570 -17.932 1.00 57.62 232 ALA A N 1
ATOM 1843 C CA . ALA A 1 232 ? -5.547 13.529 -17.296 1.00 57.62 232 ALA A CA 1
ATOM 1844 C C . ALA A 1 232 ? -7.010 13.038 -17.339 1.00 57.62 232 ALA A C 1
ATOM 1846 O O . ALA A 1 232 ? -7.498 12.645 -18.400 1.00 57.62 232 ALA A O 1
ATOM 1847 N N . GLY A 1 233 ? -7.707 13.091 -16.200 1.00 64.50 233 GLY A N 1
ATOM 1848 C CA . GLY A 1 233 ? -9.154 12.855 -16.114 1.00 64.50 233 GLY A CA 1
ATOM 1849 C C . GLY A 1 233 ? -9.610 11.411 -15.872 1.00 64.50 233 GLY A C 1
ATOM 1850 O O . GLY A 1 233 ? -10.802 11.147 -16.012 1.00 64.50 233 GLY A O 1
ATOM 1851 N N . VAL A 1 234 ? -8.715 10.480 -15.515 1.00 80.12 234 VAL A N 1
ATOM 1852 C CA . VAL A 1 234 ? -9.110 9.132 -15.062 1.00 80.12 234 VAL A CA 1
ATOM 1853 C C . VAL A 1 234 ? -8.801 8.969 -13.569 1.00 80.12 234 VAL A C 1
ATOM 1855 O O . VAL A 1 234 ? -7.623 9.030 -13.204 1.00 80.12 234 VAL A O 1
ATOM 1858 N N . PRO A 1 235 ? -9.814 8.731 -12.711 1.00 89.00 235 PRO A N 1
ATOM 1859 C CA . PRO A 1 235 ? -9.606 8.505 -11.283 1.00 89.00 235 PRO A CA 1
ATOM 1860 C C . PRO A 1 235 ? -8.667 7.330 -11.003 1.00 89.00 235 PRO A C 1
ATOM 1862 O O . PRO A 1 235 ? -8.677 6.314 -11.707 1.00 89.00 235 PRO A O 1
ATOM 1865 N N . PHE A 1 236 ? -7.866 7.442 -9.946 1.00 92.06 236 PHE A N 1
ATOM 1866 C CA . PHE A 1 236 ? -6.987 6.364 -9.501 1.00 92.06 236 PHE A CA 1
ATOM 1867 C C . PHE A 1 236 ? -7.767 5.137 -9.002 1.00 92.06 236 PHE A C 1
ATOM 1869 O O . PHE A 1 236 ? -7.351 4.000 -9.226 1.00 92.06 236 PHE A O 1
ATOM 1876 N N . LEU A 1 237 ? -8.911 5.318 -8.353 1.00 94.12 237 LEU A N 1
ATOM 1877 C CA . LEU A 1 237 ? -9.758 4.195 -7.959 1.00 94.12 237 LEU A CA 1
ATOM 1878 C C . LEU A 1 237 ? -10.978 4.079 -8.878 1.00 94.12 237 LEU A C 1
ATOM 1880 O O . LEU A 1 237 ? -11.601 5.095 -9.190 1.00 94.12 237 LEU A O 1
ATOM 1884 N N . PRO A 1 238 ? -11.366 2.859 -9.293 1.00 93.56 238 PRO A N 1
ATOM 1885 C CA . PRO A 1 238 ? -12.641 2.657 -9.966 1.00 93.56 238 PRO A CA 1
ATOM 1886 C C . PRO A 1 238 ? -13.803 3.129 -9.069 1.00 93.56 238 PRO A C 1
ATOM 1888 O O . PRO A 1 238 ? -13.880 2.693 -7.917 1.00 93.56 238 PRO A O 1
ATOM 1891 N N . PRO A 1 239 ? -14.741 3.960 -9.567 1.00 94.56 239 PRO A N 1
ATOM 1892 C CA . PRO A 1 239 ? -15.834 4.489 -8.744 1.00 94.56 239 PRO A CA 1
ATOM 1893 C C . PRO A 1 239 ? -16.709 3.414 -8.083 1.00 94.56 239 PRO A C 1
ATOM 1895 O O . PRO A 1 239 ? -17.159 3.589 -6.952 1.00 94.56 239 PRO A O 1
ATOM 1898 N N . GLU A 1 240 ? -16.929 2.282 -8.759 1.00 96.12 240 GLU A N 1
ATOM 1899 C CA . GLU A 1 240 ? -17.674 1.145 -8.197 1.00 96.12 240 GLU A CA 1
ATOM 1900 C C . GLU A 1 240 ? -16.951 0.529 -6.991 1.00 96.12 240 GLU A C 1
ATOM 1902 O O . GLU A 1 240 ? -17.583 0.218 -5.981 1.00 96.12 240 GLU A O 1
ATOM 1907 N N . ASN A 1 241 ? -15.621 0.433 -7.059 1.00 97.56 241 ASN A N 1
ATOM 1908 C CA . ASN A 1 241 ? -14.793 -0.101 -5.982 1.00 97.56 241 ASN A CA 1
ATOM 1909 C C . ASN A 1 241 ? -14.802 0.850 -4.775 1.00 97.56 241 ASN A C 1
ATOM 1911 O O . ASN A 1 241 ? -14.965 0.405 -3.639 1.00 97.56 241 ASN A O 1
ATOM 1915 N N . CYS A 1 242 ? -14.697 2.162 -5.018 1.00 97.75 242 CYS A N 1
ATOM 1916 C CA . CYS A 1 242 ? -14.846 3.183 -3.980 1.00 97.75 242 CYS A CA 1
ATOM 1917 C C . CYS A 1 242 ? -16.191 3.077 -3.260 1.00 97.75 242 CYS A C 1
ATOM 1919 O O . CYS A 1 242 ? -16.240 3.045 -2.031 1.00 97.75 242 CYS A O 1
ATOM 1921 N N . LYS A 1 243 ? -17.282 2.979 -4.029 1.00 98.00 243 LYS A N 1
ATOM 1922 C CA . LYS A 1 243 ? -18.636 2.858 -3.485 1.00 98.00 243 LYS A CA 1
ATOM 1923 C C . LYS A 1 243 ? -18.762 1.643 -2.565 1.00 98.00 243 LYS A C 1
ATOM 1925 O O . LYS A 1 243 ? -19.238 1.802 -1.445 1.00 98.00 243 LYS A O 1
ATOM 1930 N N . ALA A 1 244 ? -18.288 0.474 -2.999 1.00 98.38 244 ALA A N 1
ATOM 1931 C CA . ALA A 1 244 ? -18.328 -0.745 -2.191 1.00 98.38 244 ALA A CA 1
ATOM 1932 C C . ALA A 1 244 ? -17.569 -0.588 -0.859 1.00 98.38 244 ALA A C 1
ATOM 1934 O O . ALA A 1 244 ? -18.068 -0.980 0.193 1.00 98.38 244 ALA A O 1
ATOM 1935 N N . ILE A 1 245 ? -16.385 0.037 -0.875 1.00 98.44 245 ILE A N 1
ATOM 1936 C CA . ILE A 1 245 ? -15.594 0.295 0.342 1.00 98.44 245 ILE A CA 1
ATOM 1937 C C . ILE A 1 245 ? -16.332 1.246 1.293 1.00 98.44 245 ILE A C 1
ATOM 1939 O O . ILE A 1 245 ? -16.404 0.978 2.494 1.00 98.44 245 ILE A O 1
ATOM 1943 N N . VAL A 1 246 ? -16.901 2.336 0.770 1.00 98.31 246 VAL A N 1
ATOM 1944 C CA . VAL A 1 246 ? -17.663 3.312 1.567 1.00 98.31 246 VAL A CA 1
ATOM 1945 C C . VAL A 1 246 ? -18.918 2.678 2.168 1.00 98.31 246 VAL A C 1
ATOM 1947 O O . VAL A 1 246 ? -19.230 2.937 3.328 1.00 98.31 246 VAL A O 1
ATOM 1950 N N . GLU A 1 247 ? -19.631 1.833 1.423 1.00 97.94 247 GLU A N 1
ATOM 1951 C CA . GLU A 1 247 ? -20.810 1.113 1.925 1.00 97.94 247 GLU A CA 1
ATOM 1952 C C . GLU A 1 247 ? -20.439 0.158 3.066 1.00 97.94 247 GLU A C 1
ATOM 1954 O O . GLU A 1 247 ? -21.041 0.224 4.136 1.00 97.94 247 GLU A O 1
ATOM 1959 N N . VAL A 1 248 ? -19.366 -0.624 2.920 1.00 98.25 248 VAL A N 1
ATOM 1960 C CA . VAL A 1 248 ? -18.860 -1.464 4.019 1.00 98.25 248 VAL A CA 1
ATOM 1961 C C . VAL A 1 248 ? -18.462 -0.615 5.231 1.00 98.25 248 VAL A C 1
ATOM 1963 O O . VAL A 1 248 ? -18.788 -0.980 6.359 1.00 98.25 248 VAL A O 1
ATOM 1966 N N . ALA A 1 249 ? -17.804 0.533 5.029 1.00 97.75 249 ALA A N 1
ATOM 1967 C CA . ALA A 1 249 ? -17.430 1.453 6.107 1.00 97.75 249 ALA A CA 1
ATOM 1968 C C . ALA A 1 249 ? -18.653 2.023 6.858 1.00 97.75 249 ALA A C 1
ATOM 1970 O O . ALA A 1 249 ? -18.635 2.164 8.091 1.00 97.75 249 ALA A O 1
ATOM 1971 N N . ARG A 1 250 ? -19.744 2.310 6.138 1.00 97.56 250 ARG A N 1
ATOM 1972 C CA . ARG A 1 250 ? -21.030 2.745 6.712 1.00 97.56 250 ARG A CA 1
ATOM 1973 C C . ARG A 1 250 ? -21.662 1.693 7.625 1.00 97.56 250 ARG A C 1
ATOM 1975 O O . ARG A 1 250 ? -22.266 2.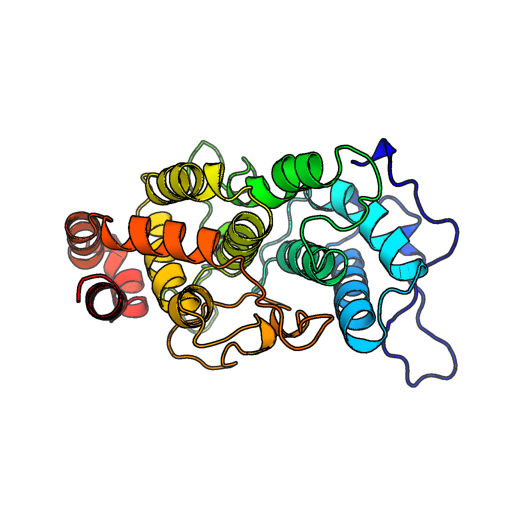057 8.631 1.00 97.56 250 ARG A O 1
ATOM 1982 N N . ASP A 1 251 ? -21.430 0.417 7.345 1.00 96.06 251 ASP A N 1
ATOM 1983 C CA . ASP A 1 251 ? -22.009 -0.697 8.104 1.00 96.06 251 ASP A CA 1
ATOM 1984 C C . ASP A 1 251 ? -21.117 -1.217 9.248 1.00 96.06 251 ASP A C 1
ATOM 1986 O O . ASP A 1 251 ? -21.541 -2.071 10.035 1.00 96.06 251 ASP A O 1
ATOM 1990 N N . LEU A 1 252 ? -19.885 -0.707 9.390 1.00 95.50 252 LEU A N 1
ATOM 1991 C CA . LEU A 1 252 ? -18.975 -1.134 10.461 1.00 95.50 252 LEU A CA 1
ATOM 1992 C C . LEU A 1 252 ? -19.552 -0.876 11.861 1.00 95.50 252 LEU A C 1
ATOM 1994 O O . LEU A 1 252 ? -20.023 0.209 12.185 1.00 95.50 252 LEU A O 1
ATOM 1998 N N . LYS A 1 253 ? -19.437 -1.849 12.757 1.00 93.94 253 LYS A N 1
ATOM 1999 C CA . LYS A 1 253 ? -19.772 -1.655 14.174 1.00 93.94 253 LYS A CA 1
ATOM 2000 C C . LYS A 1 253 ? -18.503 -1.287 14.923 1.00 93.94 253 LYS A C 1
ATOM 2002 O O . LYS A 1 253 ? -17.684 -2.158 15.203 1.00 93.94 253 LYS A O 1
ATOM 2007 N N . VAL A 1 254 ? -18.316 0.002 15.183 1.00 95.06 254 VAL A N 1
ATOM 2008 C CA . VAL A 1 254 ? -17.066 0.546 15.742 1.00 95.06 254 VAL A CA 1
ATOM 2009 C C . VAL A 1 254 ? -17.156 0.828 17.238 1.00 95.06 254 VAL A C 1
ATOM 2011 O O . VAL A 1 254 ? -16.134 1.014 17.887 1.00 95.06 254 VAL A O 1
ATOM 2014 N N . GLU A 1 255 ? -18.356 0.825 17.811 1.00 94.94 255 GLU A N 1
ATOM 2015 C CA . GLU A 1 255 ? -18.621 1.238 19.191 1.00 94.94 255 GLU A CA 1
ATOM 2016 C C . GLU A 1 255 ? -17.876 0.361 20.200 1.00 94.94 255 GLU A C 1
ATOM 2018 O O . GLU A 1 255 ? -17.215 0.884 21.095 1.00 94.94 255 GLU A O 1
ATOM 2023 N N . ALA A 1 256 ? -17.917 -0.962 20.009 1.00 94.38 256 ALA A N 1
ATOM 2024 C CA . ALA A 1 256 ? -17.210 -1.911 20.867 1.00 94.38 256 ALA A CA 1
ATOM 2025 C C . ALA A 1 256 ? -15.688 -1.703 20.811 1.00 94.38 256 ALA A C 1
ATOM 2027 O O . ALA A 1 256 ? -15.034 -1.657 21.845 1.00 94.38 256 ALA A O 1
ATOM 2028 N N . LEU A 1 257 ? -15.129 -1.494 19.614 1.00 95.44 257 LEU A N 1
ATOM 2029 C CA . LEU A 1 257 ? -13.703 -1.210 19.439 1.00 95.44 257 LEU A CA 1
ATOM 2030 C C . LEU A 1 257 ? -13.288 0.091 20.141 1.00 95.44 257 LEU A C 1
ATOM 2032 O O . LEU A 1 257 ? -12.243 0.143 20.789 1.00 95.44 257 LEU A O 1
ATOM 2036 N N . ILE A 1 258 ? -14.099 1.145 20.007 1.00 95.88 258 ILE A N 1
ATOM 2037 C CA . ILE A 1 258 ? -13.849 2.437 20.656 1.00 95.88 258 ILE A CA 1
ATOM 2038 C C . ILE A 1 258 ? -13.847 2.258 22.177 1.00 95.88 258 ILE A C 1
ATOM 2040 O O . ILE A 1 258 ? -12.923 2.721 22.845 1.00 95.88 258 ILE A O 1
ATOM 2044 N N . GLU A 1 259 ? -14.838 1.557 22.728 1.00 95.44 259 GLU A N 1
ATOM 2045 C CA . GLU A 1 259 ? -14.891 1.258 24.160 1.00 95.44 259 GLU A CA 1
ATOM 2046 C C . GLU A 1 259 ? -13.656 0.464 24.607 1.00 95.44 259 GLU A C 1
ATOM 2048 O O . GLU A 1 259 ? -12.975 0.862 25.555 1.00 95.44 259 GLU A O 1
ATOM 2053 N N . GLU A 1 260 ? -13.304 -0.603 23.890 1.00 94.94 260 GLU A N 1
ATOM 2054 C CA . GLU A 1 260 ? -12.164 -1.466 24.209 1.00 94.94 260 GLU A CA 1
ATOM 2055 C C . GLU A 1 260 ? -10.818 -0.731 24.199 1.00 94.94 260 GLU A C 1
ATOM 2057 O O . GLU A 1 260 ? -9.953 -1.047 25.013 1.00 94.94 260 GLU A O 1
ATOM 2062 N N . ILE A 1 261 ? -10.607 0.228 23.293 1.00 95.69 261 ILE A N 1
ATOM 2063 C CA . ILE A 1 261 ? -9.341 0.974 23.207 1.00 95.69 261 ILE A CA 1
ATOM 2064 C C . ILE A 1 261 ? -9.285 2.101 24.242 1.00 95.69 261 ILE A C 1
ATOM 2066 O O . ILE A 1 261 ? -8.248 2.287 24.877 1.00 95.69 261 ILE A O 1
ATOM 2070 N N . TRP A 1 262 ? -10.367 2.864 24.424 1.00 96.12 262 TRP A N 1
ATOM 2071 C CA . TRP A 1 262 ? -10.348 4.060 25.279 1.00 96.12 262 TRP A CA 1
ATOM 2072 C C . TRP A 1 262 ? -10.576 3.774 26.766 1.00 96.12 262 TRP A C 1
ATOM 2074 O O . TRP A 1 262 ? -10.286 4.639 27.594 1.00 96.12 262 TRP A O 1
ATOM 2084 N N . THR A 1 263 ? -11.067 2.587 27.129 1.00 95.75 263 THR A N 1
ATOM 2085 C CA . THR A 1 263 ? -11.240 2.186 28.539 1.00 95.75 263 THR A CA 1
ATOM 2086 C C . THR A 1 263 ? -10.116 1.290 29.062 1.00 95.75 263 THR A C 1
ATOM 2088 O O . THR A 1 263 ? -9.932 1.195 30.276 1.00 95.75 263 THR A O 1
ATOM 2091 N N . ASP A 1 264 ? -9.332 0.665 28.178 1.00 96.31 264 ASP A N 1
ATOM 2092 C CA . ASP A 1 264 ? -8.204 -0.186 28.554 1.00 96.31 264 ASP A CA 1
ATOM 2093 C C . ASP A 1 264 ? -6.989 0.675 28.968 1.00 96.31 264 ASP A C 1
ATOM 2095 O O . ASP A 1 264 ? -6.380 1.348 28.130 1.00 96.31 264 ASP A O 1
ATOM 2099 N N . PRO A 1 265 ? -6.566 0.652 30.248 1.00 95.12 265 PRO A N 1
ATOM 2100 C CA . PRO A 1 265 ? -5.444 1.465 30.716 1.00 95.12 265 PRO A CA 1
ATOM 2101 C C . PRO A 1 265 ? -4.118 1.110 30.026 1.00 95.12 265 PRO A C 1
ATOM 2103 O O . PRO A 1 265 ? -3.233 1.967 29.927 1.00 95.12 265 PRO A O 1
ATOM 2106 N N . THR A 1 266 ? -3.977 -0.116 29.508 1.00 94.75 266 THR A N 1
ATOM 2107 C CA . THR A 1 266 ? -2.787 -0.551 28.757 1.00 94.75 266 THR A CA 1
ATOM 2108 C C . THR A 1 266 ? -2.698 0.089 27.369 1.00 94.75 266 THR A C 1
ATOM 2110 O O . THR A 1 266 ? -1.622 0.114 26.776 1.00 94.75 266 THR A O 1
ATOM 2113 N N . MET A 1 267 ? -3.798 0.672 26.886 1.00 94.56 267 MET A N 1
ATOM 2114 C CA . MET A 1 267 ? -3.925 1.307 25.572 1.00 94.56 267 MET A CA 1
ATOM 2115 C C . MET A 1 267 ? -3.909 2.840 25.644 1.00 94.56 267 MET A C 1
ATOM 2117 O O . MET A 1 267 ? -4.008 3.502 24.616 1.00 94.56 267 MET A O 1
ATOM 2121 N N . SER A 1 268 ? -3.742 3.427 26.833 1.00 93.50 268 SER A N 1
ATOM 2122 C CA . SER A 1 268 ? -3.849 4.878 27.063 1.00 93.50 268 SER A CA 1
ATOM 2123 C C . SER A 1 268 ? -2.962 5.742 26.153 1.00 93.50 268 SER A C 1
ATOM 2125 O O . SER A 1 268 ? -3.422 6.771 25.662 1.00 93.50 268 SER A O 1
ATOM 2127 N N . GLY A 1 269 ? -1.723 5.321 25.872 1.00 92.81 269 GLY A N 1
ATOM 2128 C CA . GLY A 1 269 ? -0.841 6.030 24.934 1.00 92.81 269 GLY A CA 1
ATOM 2129 C C . GLY A 1 269 ? -1.369 6.012 23.495 1.00 92.81 269 GLY A C 1
ATOM 2130 O O . GLY A 1 269 ? -1.408 7.043 22.831 1.00 92.81 269 GLY A O 1
ATOM 2131 N N . ILE A 1 270 ? -1.863 4.856 23.047 1.00 94.06 270 ILE A N 1
ATOM 2132 C CA . ILE A 1 270 ? -2.455 4.675 21.714 1.00 94.06 270 ILE A CA 1
ATOM 2133 C C . ILE A 1 270 ? -3.742 5.496 21.592 1.00 94.06 270 ILE A C 1
ATOM 2135 O O . ILE A 1 270 ? -3.926 6.208 20.610 1.00 94.06 270 ILE A O 1
ATOM 2139 N N . ALA A 1 271 ? -4.606 5.440 22.607 1.00 95.44 271 ALA A N 1
ATOM 2140 C CA . ALA A 1 271 ? -5.854 6.193 22.663 1.00 95.44 271 ALA A CA 1
ATOM 2141 C C . ALA A 1 271 ? -5.621 7.715 22.649 1.00 95.44 271 ALA A C 1
ATOM 2143 O O . ALA A 1 271 ? -6.400 8.453 22.046 1.00 95.44 271 ALA A O 1
ATOM 2144 N N . ALA A 1 272 ? -4.544 8.186 23.288 1.00 94.31 272 ALA A N 1
ATOM 2145 C CA . ALA A 1 272 ? -4.148 9.591 23.256 1.00 94.31 272 ALA A CA 1
ATOM 2146 C C . ALA A 1 272 ? -3.648 10.015 21.867 1.00 94.31 272 ALA A C 1
ATOM 2148 O O . ALA A 1 272 ? -4.042 11.069 21.374 1.00 94.31 272 ALA A O 1
ATOM 2149 N N . GLU A 1 273 ? -2.818 9.196 21.218 1.00 92.88 273 GLU A N 1
ATOM 2150 C CA . GLU A 1 273 ? -2.327 9.478 19.864 1.00 92.88 273 GLU A CA 1
ATOM 2151 C C . GLU A 1 273 ? -3.430 9.403 18.799 1.00 92.88 273 GLU A C 1
ATOM 2153 O O . GLU A 1 273 ? -3.434 10.200 17.866 1.00 92.88 273 GLU A O 1
ATOM 2158 N N . ALA A 1 274 ? -4.374 8.472 18.938 1.00 93.31 274 ALA A N 1
ATOM 2159 C CA . ALA A 1 274 ? -5.513 8.297 18.036 1.00 93.31 274 ALA A CA 1
ATOM 2160 C C . ALA A 1 274 ? -6.738 9.140 18.438 1.00 93.31 274 ALA A C 1
ATOM 2162 O O . ALA A 1 274 ? -7.857 8.887 17.976 1.00 93.31 274 ALA A O 1
ATOM 2163 N N . ALA A 1 275 ? -6.561 10.131 19.316 1.00 92.69 275 ALA A N 1
ATOM 2164 C CA . ALA A 1 275 ? -7.644 11.002 19.742 1.00 92.69 275 ALA A CA 1
ATOM 2165 C C . ALA A 1 275 ? -8.292 11.696 18.530 1.00 92.69 275 ALA A C 1
ATOM 2167 O O . ALA A 1 275 ? -7.614 12.227 17.654 1.00 92.69 275 ALA A O 1
ATOM 2168 N N . GLY A 1 276 ? -9.625 11.681 18.476 1.00 92.88 276 GLY A N 1
ATOM 2169 C CA . GLY A 1 276 ? -10.401 12.274 17.382 1.00 92.88 276 GLY A CA 1
ATOM 2170 C C . GLY A 1 276 ? -10.706 11.333 16.212 1.00 92.88 276 GLY A C 1
ATOM 2171 O O . GLY A 1 276 ? -11.707 11.565 15.538 1.00 92.88 276 GLY A O 1
ATOM 2172 N N . ILE A 1 277 ? -9.955 10.235 16.026 1.00 94.88 277 ILE A N 1
ATOM 2173 C CA . ILE A 1 277 ? -10.230 9.237 14.970 1.00 94.88 277 ILE A CA 1
ATOM 2174 C C . ILE A 1 277 ? -11.680 8.730 15.018 1.00 94.88 277 ILE A C 1
ATOM 2176 O O . ILE A 1 277 ? -12.338 8.767 13.974 1.00 94.88 277 ILE A O 1
ATOM 2180 N N . PRO A 1 278 ? -12.233 8.336 16.187 1.00 95.75 278 PRO A N 1
ATOM 2181 C CA . PRO A 1 278 ? -13.611 7.859 16.251 1.00 95.75 278 PRO A CA 1
ATOM 2182 C C . PRO A 1 278 ? -14.642 8.923 15.876 1.00 95.75 278 PRO A C 1
ATOM 2184 O O . PRO A 1 278 ? -15.5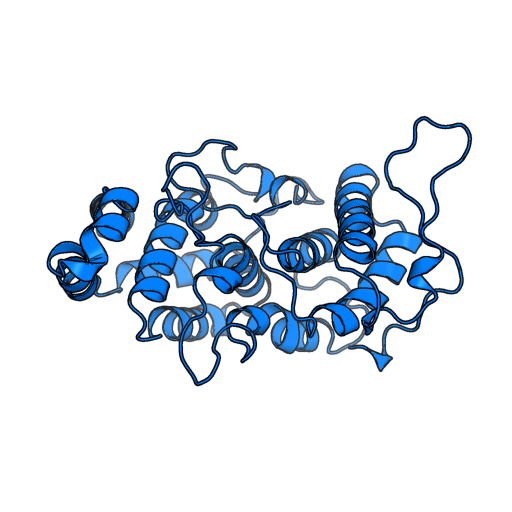77 8.643 15.134 1.00 95.75 278 PRO A O 1
ATOM 2187 N N . ALA A 1 279 ? -14.471 10.151 16.376 1.00 95.19 279 ALA A N 1
ATOM 2188 C CA . ALA A 1 279 ? -15.413 11.237 16.121 1.00 95.19 279 ALA A CA 1
ATOM 2189 C C . ALA A 1 279 ? -15.467 11.576 14.627 1.00 95.19 279 ALA A C 1
ATOM 2191 O O . ALA A 1 279 ? -16.553 11.678 14.063 1.00 95.19 279 ALA A O 1
ATOM 2192 N N . TYR A 1 280 ? -14.299 11.660 13.989 1.00 94.81 280 TYR A N 1
ATOM 2193 C CA . TYR A 1 280 ? -14.195 11.939 12.562 1.00 94.81 280 TYR A CA 1
ATOM 2194 C C . TYR A 1 280 ? -14.762 10.795 11.710 1.00 94.81 280 TYR A C 1
ATOM 2196 O O . TYR A 1 280 ? -15.490 11.034 10.754 1.00 94.81 280 TYR A O 1
ATOM 2204 N N . PHE A 1 281 ? -14.521 9.540 12.103 1.00 96.25 281 PHE A N 1
ATOM 2205 C CA . PHE A 1 281 ? -15.114 8.387 11.423 1.00 96.25 281 PHE A CA 1
ATOM 2206 C C . PHE A 1 281 ? -16.648 8.426 11.455 1.00 96.25 281 PHE A C 1
ATOM 2208 O O . PHE A 1 281 ? -17.306 8.225 10.433 1.00 96.25 281 PHE A O 1
ATOM 2215 N N . LEU A 1 282 ? -17.232 8.703 12.624 1.00 96.25 282 LEU A N 1
ATOM 2216 C CA . LEU A 1 282 ? -18.683 8.809 12.773 1.00 96.25 282 LEU A CA 1
ATOM 2217 C C . LEU A 1 282 ? -19.249 9.975 11.952 1.00 96.25 282 LEU A C 1
ATOM 2219 O O . LEU A 1 282 ? -20.286 9.816 11.316 1.00 96.25 282 LEU A O 1
ATOM 2223 N N . GLU A 1 283 ? -18.563 11.118 11.921 1.00 95.69 283 GLU A N 1
ATOM 2224 C CA . GLU A 1 283 ? -18.955 12.272 11.105 1.00 95.69 283 GLU A CA 1
ATOM 2225 C C . GLU A 1 283 ? -19.014 11.922 9.611 1.00 95.69 283 GLU A C 1
ATOM 2227 O O . GLU A 1 283 ? -20.013 12.213 8.954 1.00 95.69 283 GLU A O 1
ATOM 2232 N N . LEU A 1 284 ? -17.988 11.245 9.091 1.00 94.94 284 LEU A N 1
ATOM 2233 C CA . LEU A 1 284 ? -17.875 10.917 7.668 1.00 94.94 284 LEU A CA 1
ATOM 2234 C C . LEU A 1 284 ? -18.800 9.782 7.210 1.00 94.94 284 LEU A C 1
ATOM 2236 O O . LEU A 1 284 ? -19.283 9.792 6.079 1.00 94.94 284 LEU A O 1
ATOM 2240 N N . TYR A 1 285 ? -19.023 8.773 8.058 1.00 96.56 285 TYR A N 1
ATOM 2241 C CA . TYR A 1 285 ? -19.656 7.516 7.640 1.00 96.56 285 TYR A CA 1
ATOM 2242 C C . TYR A 1 285 ? -20.993 7.215 8.333 1.00 96.56 285 TYR A C 1
ATOM 2244 O O . TYR A 1 285 ? -21.578 6.165 8.063 1.00 96.56 285 TYR A O 1
ATOM 2252 N N . ARG A 1 286 ? -21.490 8.054 9.249 1.00 92.38 286 ARG A N 1
ATOM 2253 C CA . ARG A 1 286 ? -22.804 7.859 9.909 1.00 92.38 286 ARG A CA 1
ATOM 2254 C C . ARG A 1 286 ? -23.785 9.012 9.687 1.00 92.38 286 ARG A C 1
ATOM 2256 O O . ARG A 1 286 ? -24.865 8.991 10.277 1.00 92.38 286 ARG A O 1
ATOM 2263 N N . THR A 1 287 ? -23.417 9.986 8.861 1.00 74.31 287 THR A N 1
ATOM 2264 C CA . THR A 1 287 ? -24.288 11.079 8.414 1.00 74.31 287 THR A CA 1
ATOM 2265 C C . THR A 1 287 ? -24.921 10.762 7.062 1.00 74.31 287 THR A C 1
ATOM 2267 O O . THR A 1 287 ? -26.085 11.184 6.875 1.00 74.31 287 THR A O 1
#

Secondary structure (DSSP, 8-state):
-GGGSPPPSS--B-S---SSS--B-GGGGS-GGGS-THHHHHHHHHHHHHHHHH---HHHHHHHHHHHHHHTT--PPP-SS-THHHHHHHHHHH--STTS--SSTTHHHHHHHHHHHHTTSTTTSGGGS--HHHHH-----TTS---TTS--HHHHHHHHHHHHHS-HHHHHHHHHHHHT---HHHHHHHHHHHHHHHHHHHTS-SSGGGS-TT-SS----TTGGG---SSTT--SS-HHHHHHHHHHHHH---HHHHHHHHH-GGGHHHHHHTTTHHHHHHHHH--

Sequence (287 aa):
MAQAFPKPTKPMGEAWFMAPEREMYPQLFGDITKLQDDAVTKPLEEIASGLSSFGLLAEWVEWYHYLLPQLIVRRWKTTFYQPAETLFTAFMIQHPFVGGTPPYPDFYVDALHTLGRYVMSPIFWPAGKLDAVNCLSKWTGPNGVAGWSWAGSLLSASLFFSARYLPASDVESWFQSAVSISDRLWQLQIMTWLNGAYPILTGEIDQPSDFPEFGPLGGGWDWSHAINGGSAGVPFLPPENCKAIVEVARDLKVEALIEEIWTDPTMSGIAAEAAGIPAYFLELYRT

Radius of gyration: 19.16 Å; chains: 1; bounding box: 53×35×53 Å

pLDDT: mean 91.47, std 7.44, range [52.56, 98.44]

Foldseek 3Di:
DQVLADDDPDWDFAQDDPDPDTHTLCCLVDDPQPDAPCSVLRLLVRLLLNCLPVNDDVRSVSSLSNVLVVPLPHQHDQDLAASCLSNLSSVCSVPVDAPPDDSDDCRLVVCCVGLLCSLVDCSQQPVHRGPCCNSQVQDLPPVRGRQLLEQRQSVLSNLLSCQARPDLVCLLVVLVVQCPRPDLSSNSNVLLLCLQCVCLLVVVDQALLPRDPDDSRHNHHPSSVSTDRPDPPHGSGDNSSSVSNLVSLLVDDCPVSLCVQCVDPVNPSSCVSNPPSVVSSCVRRVD